Protein AF-A0A0M3JVJ8-F1 (afdb_monomer)

Foldseek 3Di:
DDDDDDDDDDDDDPPPPPPPCDPDPVSVQVVVVLLVRDPDDPPRDDSQCCDPVNLVVLLVVLLVVCVVVPVVLNVLCVVVVVSVVDVSSVCLSVLNPLAADDPLSVVLVVLCSQADPQLSSQLSSQLSNLVCVVLSVVLSVCVVVVNDDSSVRHDDNVSSNVSNVVSSVVSVVVVSGDTDDDD

pLDDT: mean 71.23, std 21.23, range [28.08, 95.12]

Organism: Anisakis simplex (NCBI:txid6269)

Structure (mmCIF, N/CA/C/O backbone):
data_AF-A0A0M3JVJ8-F1
#
_entry.id   AF-A0A0M3JVJ8-F1
#
loop_
_atom_site.group_PDB
_atom_site.id
_atom_site.type_symbol
_atom_site.label_atom_id
_atom_site.label_alt_id
_atom_site.label_comp_id
_atom_site.label_asym_id
_atom_site.label_entity_id
_atom_site.label_seq_id
_atom_site.pdbx_PDB_ins_code
_atom_site.Cartn_x
_atom_site.Cartn_y
_atom_site.Cartn_z
_atom_site.occupancy
_atom_site.B_iso_or_equiv
_atom_site.auth_seq_id
_atom_site.auth_comp_id
_atom_site.auth_asym_id
_atom_site.auth_atom_id
_atom_site.pdbx_PDB_model_num
ATOM 1 N N . MET A 1 1 ? -13.352 74.466 -22.563 1.00 34.22 1 MET A N 1
ATOM 2 C CA . MET A 1 1 ? -12.181 74.727 -21.695 1.00 34.22 1 MET A CA 1
ATOM 3 C C . MET A 1 1 ? -11.569 73.384 -21.339 1.00 34.22 1 MET A C 1
ATOM 5 O O . MET A 1 1 ? -12.364 72.509 -21.031 1.00 34.22 1 MET A O 1
ATOM 9 N N . ALA A 1 2 ? -10.232 73.262 -21.354 1.00 32.38 2 ALA A N 1
ATOM 10 C CA . ALA A 1 2 ? -9.449 72.040 -21.061 1.00 32.38 2 ALA A CA 1
ATOM 11 C C . ALA A 1 2 ? -9.726 70.835 -22.016 1.00 32.38 2 ALA A C 1
ATOM 13 O O . ALA A 1 2 ? -10.843 70.690 -22.498 1.00 32.38 2 ALA A O 1
ATOM 14 N N . SER A 1 3 ? -8.783 69.992 -22.468 1.00 30.48 3 SER A N 1
ATOM 15 C CA . SER A 1 3 ? -7.438 69.569 -21.993 1.00 30.48 3 SER A CA 1
ATOM 16 C C . SER A 1 3 ? -7.495 68.597 -20.793 1.00 30.48 3 SER A C 1
ATOM 18 O O . SER A 1 3 ? -8.270 68.835 -19.879 1.00 30.48 3 SER A O 1
ATOM 20 N N . SER A 1 4 ? -6.714 67.506 -20.705 1.00 31.25 4 SER A N 1
ATOM 21 C CA . SER A 1 4 ? -5.585 67.051 -21.544 1.00 31.25 4 SER A CA 1
ATOM 22 C C . SER A 1 4 ? -5.349 65.517 -21.489 1.00 31.25 4 SER A C 1
ATOM 24 O O . SER A 1 4 ? -6.012 64.805 -20.746 1.00 31.25 4 SER A O 1
ATOM 26 N N . SER A 1 5 ? -4.360 65.060 -22.269 1.00 33.12 5 SER A N 1
ATOM 27 C CA . SER A 1 5 ? -3.470 63.875 -22.119 1.00 33.12 5 SER A CA 1
ATOM 28 C C . SER A 1 5 ? -3.190 63.352 -20.689 1.00 33.12 5 SER A C 1
ATOM 30 O O . SER A 1 5 ? -3.230 64.162 -19.769 1.00 33.12 5 SER A O 1
ATOM 32 N N . CYS A 1 6 ? -2.687 62.135 -20.392 1.00 28.08 6 CYS A N 1
ATOM 33 C CA . CYS A 1 6 ? -2.445 60.816 -21.055 1.00 28.08 6 CYS A CA 1
ATOM 34 C C . CYS A 1 6 ? -2.117 59.806 -19.881 1.00 28.08 6 CYS A C 1
ATOM 36 O O . CYS A 1 6 ? -2.618 60.062 -18.791 1.00 28.08 6 CYS A O 1
ATOM 38 N N . VAL A 1 7 ? -1.352 58.689 -19.886 1.00 31.88 7 VAL A N 1
ATOM 39 C CA . VAL A 1 7 ? -0.400 58.001 -20.803 1.00 31.88 7 VAL A CA 1
ATOM 40 C C . VAL A 1 7 ? -0.294 56.481 -20.448 1.00 31.88 7 VAL A C 1
ATOM 42 O O . VAL A 1 7 ? -1.289 55.894 -20.040 1.00 31.88 7 VAL A O 1
ATOM 45 N N . THR A 1 8 ? 0.856 55.822 -20.652 1.00 31.64 8 THR A N 1
ATOM 46 C CA . THR A 1 8 ? 1.193 54.407 -20.339 1.00 31.64 8 THR A CA 1
ATOM 47 C C . THR A 1 8 ? 1.308 54.149 -18.811 1.00 31.64 8 THR A C 1
ATOM 49 O O . THR A 1 8 ? 1.310 55.099 -18.037 1.00 31.64 8 THR A O 1
ATOM 52 N N . THR A 1 9 ? 1.422 52.927 -18.258 1.00 31.31 9 THR A N 1
ATOM 53 C CA . THR A 1 9 ? 2.154 51.719 -18.717 1.00 31.31 9 THR A CA 1
ATOM 54 C C . THR A 1 9 ? 1.599 50.429 -18.082 1.00 31.31 9 THR A C 1
ATOM 56 O O . THR A 1 9 ? 0.820 50.483 -17.137 1.00 31.31 9 THR A O 1
ATOM 59 N N . ALA A 1 10 ? 1.989 49.271 -18.623 1.00 37.69 10 ALA A N 1
ATOM 60 C CA . ALA A 1 10 ? 1.524 47.939 -18.237 1.00 37.69 10 ALA A CA 1
ATOM 61 C C . ALA A 1 10 ? 1.848 47.510 -16.793 1.00 37.69 10 ALA A C 1
ATOM 63 O O . ALA A 1 10 ? 2.891 47.867 -16.245 1.00 37.69 10 ALA A O 1
ATOM 64 N N . GLN A 1 11 ? 1.044 46.574 -16.281 1.00 32.28 11 GLN A N 1
ATOM 65 C CA . GLN A 1 11 ? 1.572 45.441 -15.525 1.00 32.28 11 GLN A CA 1
ATOM 66 C C . GLN A 1 11 ? 0.773 44.171 -15.840 1.00 32.28 11 GLN A C 1
ATOM 68 O O . GLN A 1 11 ? -0.421 44.227 -16.128 1.00 32.28 11 GLN A O 1
ATOM 73 N N . SER A 1 12 ? 1.473 43.042 -15.863 1.00 42.38 12 SER A N 1
ATOM 74 C CA . SER A 1 12 ? 0.939 41.721 -16.182 1.00 42.38 12 SER A CA 1
ATOM 75 C C . SER A 1 12 ? 0.254 41.086 -14.979 1.00 42.38 12 SER A C 1
ATOM 77 O O . SER A 1 12 ? 0.744 41.196 -13.857 1.00 42.38 12 SER A O 1
ATOM 79 N N . HIS A 1 13 ? -0.771 40.285 -15.245 1.00 33.34 13 HIS A N 1
ATOM 80 C CA . HIS A 1 13 ? -0.946 39.047 -14.503 1.00 33.34 13 HIS A CA 1
ATOM 81 C C . HIS A 1 13 ? -1.366 37.961 -15.483 1.00 33.34 13 HIS A C 1
ATOM 83 O O . HIS A 1 13 ? -2.460 38.031 -16.043 1.00 33.34 13 HIS A O 1
ATOM 89 N N . ASP A 1 14 ? -0.498 36.972 -15.687 1.00 34.12 14 ASP A N 1
ATOM 90 C CA . ASP A 1 14 ? -0.961 35.690 -16.189 1.00 34.12 14 ASP A CA 1
ATOM 91 C C . ASP A 1 14 ? -1.966 35.146 -15.176 1.00 34.12 14 ASP A C 1
ATOM 93 O O . ASP A 1 14 ? -1.685 35.024 -13.978 1.00 34.12 14 ASP A O 1
ATOM 97 N N . SER A 1 15 ? -3.170 34.856 -15.660 1.00 37.59 15 SER A N 1
ATOM 98 C CA . SER A 1 15 ? -4.040 33.915 -14.983 1.00 37.59 15 SER A CA 1
ATOM 99 C C . SER A 1 15 ? -3.499 32.526 -15.295 1.00 37.59 15 SER A C 1
ATOM 101 O O . SER A 1 15 ? -3.982 31.871 -16.222 1.00 37.59 15 SER A O 1
ATOM 103 N N . ASP A 1 16 ? -2.501 32.093 -14.522 1.00 32.47 16 ASP A N 1
ATOM 104 C CA . ASP A 1 16 ? -2.203 30.674 -14.347 1.00 32.47 16 ASP A CA 1
ATOM 105 C C . ASP A 1 16 ? -3.462 30.022 -13.763 1.00 32.47 16 ASP A C 1
ATOM 107 O O . ASP A 1 16 ? -3.648 29.905 -12.551 1.00 32.47 16 ASP A O 1
ATOM 111 N N . THR A 1 17 ? -4.394 29.660 -14.648 1.00 38.88 17 THR A N 1
ATOM 112 C CA . THR A 1 17 ? -5.470 28.733 -14.327 1.00 38.88 17 THR A CA 1
ATOM 113 C C . THR A 1 17 ? -4.799 27.476 -13.820 1.00 38.88 17 THR A C 1
ATOM 115 O O . THR A 1 17 ? -4.130 26.797 -14.594 1.00 38.88 17 THR A O 1
ATOM 118 N N . ASP A 1 18 ? -4.984 27.194 -12.532 1.00 41.06 18 ASP A N 1
ATOM 119 C CA . ASP A 1 18 ? -4.566 25.956 -11.889 1.00 41.06 18 ASP A CA 1
ATOM 120 C C . ASP A 1 18 ? -5.261 24.787 -12.598 1.00 41.06 18 ASP A C 1
ATOM 122 O O . ASP A 1 18 ? -6.397 24.407 -12.289 1.00 41.06 18 ASP A O 1
ATOM 126 N N . VAL A 1 19 ? -4.603 24.276 -13.644 1.00 40.88 19 VAL A N 1
ATOM 127 C CA . VAL A 1 19 ? -5.027 23.084 -14.364 1.00 40.88 19 VAL A CA 1
ATOM 128 C C . VAL A 1 19 ? -4.777 21.933 -13.412 1.00 40.88 19 VAL A C 1
ATOM 130 O O . VAL A 1 19 ? -3.719 21.303 -13.425 1.00 40.88 19 VAL A O 1
ATOM 133 N N . SER A 1 20 ? -5.791 21.669 -12.587 1.00 43.84 20 SER A N 1
ATOM 134 C CA . SER A 1 20 ? -5.939 20.454 -11.799 1.00 43.84 20 SER A CA 1
ATOM 135 C C . S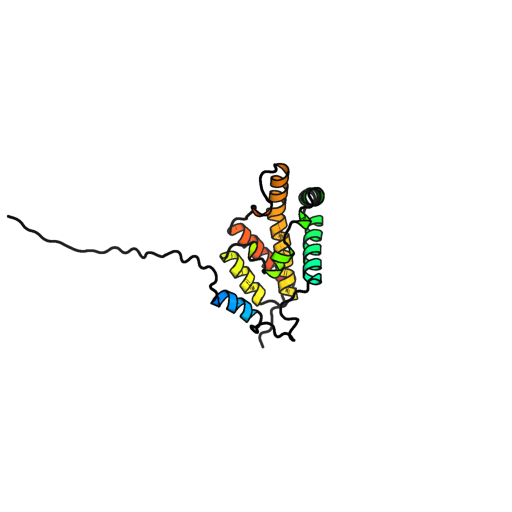ER A 1 20 ? -5.724 19.270 -12.736 1.00 43.84 20 SER A C 1
ATOM 137 O O . SER A 1 20 ? -6.627 18.859 -13.467 1.00 43.84 20 SER A O 1
ATOM 139 N N . THR A 1 21 ? -4.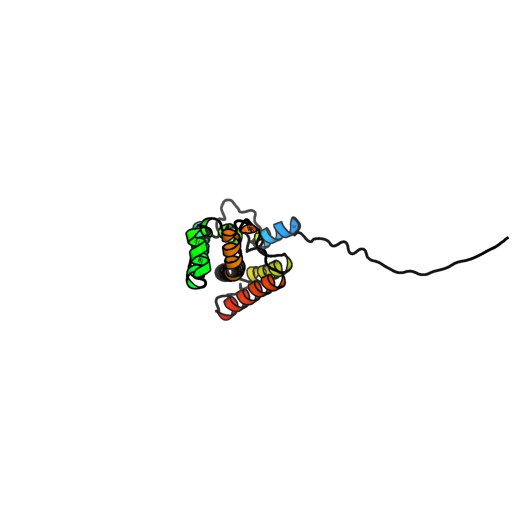482 18.782 -12.779 1.00 49.91 21 THR A N 1
ATOM 140 C CA . THR A 1 21 ? -4.018 17.832 -13.793 1.00 49.91 21 THR A CA 1
ATOM 141 C C . THR A 1 21 ? -4.435 16.434 -13.356 1.00 49.91 21 THR A C 1
ATOM 143 O O . THR A 1 21 ? -3.625 15.583 -12.983 1.00 49.91 21 THR A O 1
ATOM 146 N N . GLN A 1 22 ? -5.751 16.221 -13.364 1.00 50.56 22 GLN A N 1
ATOM 147 C CA . GLN A 1 22 ? -6.325 14.892 -13.430 1.00 50.56 22 GLN A CA 1
ATOM 148 C C . GLN A 1 22 ? -5.744 14.225 -14.685 1.00 50.56 22 GLN A C 1
ATOM 150 O O . GLN A 1 22 ? -5.764 14.853 -15.748 1.00 50.56 22 GLN A O 1
ATOM 155 N N . PRO A 1 23 ? -5.197 13.000 -14.584 1.00 49.06 23 PRO A N 1
ATOM 156 C CA . PRO A 1 23 ? -4.666 12.302 -15.747 1.00 49.06 23 PRO A CA 1
ATOM 157 C C . PRO A 1 23 ? -5.794 12.160 -16.767 1.00 49.06 23 PRO A C 1
ATOM 159 O O . PRO A 1 23 ? -6.845 11.598 -16.451 1.00 49.06 23 PRO A O 1
ATOM 162 N N . ASN A 1 24 ? -5.601 12.716 -17.962 1.00 59.34 24 ASN A N 1
ATOM 163 C CA . ASN A 1 24 ? -6.654 12.723 -18.971 1.00 59.34 24 ASN A CA 1
ATOM 164 C C . ASN A 1 24 ? -6.840 11.310 -19.548 1.00 59.34 24 ASN A C 1
ATOM 166 O O . ASN A 1 24 ? -6.013 10.425 -19.316 1.00 59.34 24 ASN A O 1
ATOM 170 N N . ASP A 1 25 ? -7.890 11.082 -20.337 1.00 49.22 25 ASP A N 1
ATOM 171 C CA . ASP A 1 25 ? -8.159 9.758 -20.914 1.00 49.22 25 ASP A CA 1
ATOM 172 C C . ASP A 1 25 ? -6.952 9.195 -21.690 1.00 49.22 25 ASP A C 1
ATOM 174 O O . ASP A 1 25 ? -6.688 7.994 -21.635 1.00 49.22 25 ASP A O 1
ATOM 178 N N . VAL A 1 26 ? -6.154 10.053 -22.341 1.00 52.28 26 VAL A N 1
ATOM 179 C CA . VAL A 1 26 ? -4.902 9.658 -23.010 1.00 52.28 26 VAL A CA 1
ATOM 180 C C . VAL A 1 26 ? -3.835 9.190 -22.017 1.00 52.28 26 VAL A C 1
ATOM 182 O O . VAL A 1 26 ? -3.110 8.254 -22.339 1.00 52.28 26 VAL A O 1
ATOM 185 N N . ASP A 1 27 ? -3.739 9.773 -20.820 1.00 49.12 27 ASP A N 1
ATOM 186 C CA . ASP A 1 27 ? -2.782 9.367 -19.778 1.00 49.12 27 ASP A CA 1
ATOM 187 C C . ASP A 1 27 ? -3.201 8.049 -19.117 1.00 49.12 27 ASP A C 1
ATOM 189 O O . ASP A 1 27 ? -2.369 7.167 -18.903 1.00 49.12 27 ASP A O 1
ATOM 193 N N . ILE A 1 28 ? -4.504 7.867 -18.876 1.00 56.16 28 ILE A N 1
ATOM 194 C CA . ILE A 1 28 ? -5.085 6.612 -18.379 1.00 56.16 28 ILE A CA 1
ATOM 195 C C . ILE A 1 28 ? -4.879 5.494 -19.413 1.00 56.16 28 ILE A C 1
ATOM 197 O O . ILE A 1 28 ? -4.420 4.400 -19.074 1.00 56.16 28 ILE A O 1
ATOM 201 N N . VAL A 1 29 ? -5.132 5.772 -20.696 1.00 50.94 29 VAL A N 1
ATOM 202 C CA . VAL A 1 29 ? -4.816 4.852 -21.799 1.00 50.94 29 VAL A CA 1
ATOM 203 C C . VAL A 1 29 ? -3.305 4.629 -21.915 1.00 50.94 29 VAL A C 1
ATOM 205 O O . VAL A 1 29 ? -2.891 3.497 -22.153 1.00 50.94 29 VAL A O 1
ATOM 208 N N . ARG A 1 30 ? -2.456 5.634 -21.662 1.00 50.75 30 ARG A N 1
ATOM 209 C CA . ARG A 1 30 ? -0.995 5.463 -21.616 1.00 50.75 30 ARG A CA 1
ATOM 210 C C . ARG A 1 30 ? -0.540 4.580 -20.467 1.00 50.75 30 ARG A C 1
ATOM 212 O O . ARG A 1 30 ? 0.363 3.783 -20.675 1.00 50.75 30 ARG A O 1
ATOM 219 N N . MET A 1 31 ? -1.165 4.643 -19.295 1.00 55.28 31 MET A N 1
ATOM 220 C CA . MET A 1 31 ? -0.908 3.691 -18.208 1.00 55.28 31 MET A CA 1
ATOM 221 C C . MET A 1 31 ? -1.299 2.268 -18.619 1.00 55.28 31 MET A C 1
ATOM 223 O O . MET A 1 31 ? -0.526 1.339 -18.391 1.00 55.28 31 MET A O 1
ATOM 227 N N . ILE A 1 32 ? -2.440 2.103 -19.300 1.00 50.72 32 ILE A N 1
ATOM 228 C CA . ILE A 1 32 ? -2.872 0.834 -19.920 1.00 50.72 32 ILE A CA 1
ATOM 229 C C . ILE A 1 32 ? -1.900 0.400 -21.049 1.00 50.72 32 ILE A C 1
ATOM 231 O O . ILE A 1 32 ? -1.789 -0.784 -21.359 1.00 50.72 32 ILE A O 1
ATOM 235 N N . GLN A 1 33 ? -1.133 1.330 -21.633 1.00 42.00 33 GLN A N 1
ATOM 236 C CA . GLN A 1 33 ? -0.139 1.061 -22.681 1.00 42.00 33 GLN A CA 1
ATOM 237 C C . GLN A 1 33 ? 1.285 0.791 -22.193 1.00 42.00 33 GLN A C 1
ATOM 239 O O . GLN A 1 33 ? 1.964 -0.068 -22.750 1.00 42.00 33 GLN A O 1
ATOM 244 N N . LEU A 1 34 ? 1.709 1.419 -21.102 1.00 45.75 34 LEU A N 1
ATOM 245 C CA . LEU A 1 34 ? 2.955 1.116 -20.391 1.00 45.75 34 LEU A CA 1
ATOM 246 C C . LEU A 1 34 ? 2.841 -0.188 -19.573 1.00 45.75 34 LEU A C 1
ATOM 248 O O . LEU A 1 34 ? 3.847 -0.763 -19.166 1.00 45.75 34 LEU A O 1
ATOM 252 N N . SER A 1 35 ? 1.617 -0.705 -19.424 1.00 48.75 35 SER A N 1
ATOM 253 C CA . SER A 1 35 ? 1.298 -2.086 -19.035 1.00 48.75 35 SER A CA 1
ATOM 254 C C . SER A 1 35 ? 1.195 -3.068 -20.229 1.00 48.75 35 SER A C 1
ATOM 256 O O . SER A 1 35 ? 0.674 -4.169 -20.077 1.00 48.75 35 SER A O 1
ATOM 258 N N . GLU A 1 36 ? 1.766 -2.698 -21.386 1.00 40.81 36 GLU A N 1
ATOM 259 C CA . GLU A 1 36 ? 1.860 -3.421 -22.678 1.00 40.81 36 GLU A CA 1
ATOM 260 C C . GLU A 1 36 ? 0.680 -3.306 -23.668 1.00 40.81 36 GLU A C 1
ATOM 262 O O . GLU A 1 36 ? 0.746 -3.842 -24.775 1.00 40.81 36 GLU A O 1
ATOM 267 N N . GLY A 1 37 ? -0.356 -2.516 -23.371 1.00 37.81 37 GLY A N 1
ATOM 268 C CA . GLY A 1 37 ? -1.075 -1.728 -24.392 1.00 37.81 37 GLY A CA 1
ATOM 269 C C . GLY A 1 37 ? -1.930 -2.417 -25.432 1.00 37.81 37 GLY A C 1
ATOM 270 O O . GLY A 1 37 ? -2.575 -1.743 -26.237 1.00 37.81 37 GLY A O 1
ATOM 271 N N . ARG A 1 38 ? -2.025 -3.736 -25.380 1.00 39.97 38 ARG A N 1
ATOM 272 C CA . ARG A 1 38 ? -3.142 -4.451 -25.979 1.00 39.97 38 ARG A CA 1
ATOM 273 C C . ARG A 1 38 ? -4.321 -4.322 -25.024 1.00 39.97 38 ARG A C 1
ATOM 275 O O . ARG A 1 38 ? -4.193 -4.652 -23.847 1.00 39.97 38 ARG A O 1
ATOM 282 N N . LEU A 1 39 ? -5.491 -3.932 -25.541 1.00 44.56 39 LEU A N 1
ATOM 283 C CA . LEU A 1 39 ? -6.741 -4.397 -24.931 1.00 44.56 39 LEU A CA 1
ATOM 284 C C . LEU A 1 39 ? -6.592 -5.915 -24.756 1.00 44.56 39 LEU A C 1
ATOM 286 O O . LEU A 1 39 ? -6.211 -6.562 -25.739 1.00 44.56 39 LEU A O 1
ATOM 290 N N . PRO A 1 40 ? -6.805 -6.476 -23.551 1.00 41.88 40 PRO A N 1
ATOM 291 C CA . PRO A 1 40 ? -6.436 -7.853 -23.269 1.00 41.88 40 PRO A CA 1
ATOM 292 C C . PRO A 1 40 ? -7.135 -8.780 -24.257 1.00 41.88 40 PRO A C 1
ATOM 294 O O . PRO A 1 40 ? -8.355 -8.954 -24.241 1.00 41.88 40 PRO A O 1
ATOM 297 N N . SER A 1 41 ? -6.330 -9.356 -25.148 1.00 43.62 41 SER A N 1
ATOM 298 C CA . SER A 1 41 ? -6.741 -10.440 -26.026 1.00 43.62 41 SER A CA 1
ATOM 299 C C . SER A 1 41 ? -7.378 -11.513 -25.156 1.00 43.62 41 SER A C 1
ATOM 301 O O . SER A 1 41 ? -6.821 -11.878 -24.122 1.00 43.62 41 SER A O 1
ATOM 303 N N . SER A 1 42 ? -8.494 -12.101 -25.591 1.00 44.09 42 SER A N 1
ATOM 304 C CA . SER A 1 42 ? -9.156 -13.199 -24.865 1.00 44.09 42 SER A CA 1
ATOM 305 C C . SER A 1 42 ? -8.292 -14.470 -24.723 1.00 44.09 42 SER A C 1
ATOM 307 O O . SER A 1 42 ? -8.742 -15.479 -24.177 1.00 44.09 42 SER A O 1
ATOM 309 N N . LYS A 1 43 ? -7.044 -14.420 -25.208 1.00 43.09 43 LYS A N 1
ATOM 310 C CA . LYS A 1 43 ? -6.004 -15.449 -25.139 1.00 43.09 43 LYS A CA 1
ATOM 311 C C . LYS A 1 43 ? -4.827 -15.064 -24.221 1.00 43.09 43 LYS A C 1
ATOM 313 O O . LYS A 1 43 ? -4.178 -15.969 -23.703 1.00 43.09 43 LYS A O 1
ATOM 318 N N . ASP A 1 44 ? -4.585 -13.772 -23.973 1.00 45.97 44 ASP A N 1
ATOM 319 C CA . ASP A 1 44 ? -3.415 -13.267 -23.233 1.00 45.97 44 ASP A CA 1
ATOM 320 C C . ASP A 1 44 ? -3.782 -13.003 -21.763 1.00 45.97 44 ASP A C 1
ATOM 322 O O . ASP A 1 44 ? -4.303 -11.950 -21.403 1.00 45.97 44 ASP A O 1
ATOM 326 N N . LYS A 1 45 ? -3.551 -13.998 -20.899 1.00 46.88 45 LYS A N 1
ATOM 327 C CA . LYS A 1 45 ? -4.124 -14.043 -19.538 1.00 46.88 45 LYS A CA 1
ATOM 328 C C . LYS A 1 45 ? -3.317 -13.342 -18.434 1.00 46.88 45 LYS A C 1
ATOM 330 O O . LYS A 1 45 ? -3.849 -13.162 -17.345 1.00 46.88 45 LYS A O 1
ATOM 335 N N . ASN A 1 46 ? -2.049 -12.995 -18.677 1.00 41.06 46 ASN A N 1
ATOM 336 C CA . ASN A 1 46 ? -1.048 -12.939 -17.597 1.00 41.06 46 ASN A CA 1
ATOM 337 C C . ASN A 1 46 ? -0.302 -11.601 -17.402 1.00 41.06 46 ASN A C 1
ATOM 339 O O . ASN A 1 46 ? 0.556 -11.549 -16.527 1.00 41.06 46 ASN A O 1
ATOM 343 N N . CYS A 1 47 ? -0.551 -10.538 -18.179 1.00 40.28 47 CYS A N 1
ATOM 344 C CA . CYS A 1 47 ? 0.292 -9.332 -18.086 1.00 40.28 47 CYS A CA 1
ATOM 345 C C . CYS A 1 47 ? 0.121 -8.562 -16.760 1.00 40.28 47 CYS A C 1
ATOM 347 O O . CYS A 1 47 ? 1.121 -8.178 -16.159 1.00 40.28 47 CYS A O 1
ATOM 349 N N . TRP A 1 48 ? -1.121 -8.370 -16.287 1.00 42.50 48 TRP A N 1
ATOM 350 C CA . TRP A 1 48 ? -1.423 -7.594 -15.068 1.00 42.50 48 TRP A CA 1
ATOM 351 C C . TRP A 1 48 ? -2.495 -8.196 -14.145 1.00 42.50 48 TRP A C 1
ATOM 353 O O . TRP A 1 48 ? -2.819 -7.586 -13.124 1.00 42.50 48 TRP A O 1
ATOM 363 N N . ASP A 1 49 ? -3.005 -9.405 -14.422 1.00 46.50 49 ASP A N 1
ATOM 364 C CA . ASP A 1 49 ? -3.741 -10.161 -13.397 1.00 46.50 49 ASP A CA 1
ATOM 365 C C . ASP A 1 49 ? -2.743 -10.694 -12.360 1.00 46.50 49 ASP A C 1
ATOM 367 O O . ASP A 1 49 ? -2.307 -11.846 -12.405 1.00 46.50 49 ASP A O 1
ATOM 371 N N . LEU A 1 50 ? -2.378 -9.838 -11.398 1.00 51.97 50 LEU A N 1
ATOM 372 C CA . LEU A 1 50 ? -1.890 -10.305 -10.107 1.00 51.97 50 LEU A CA 1
ATOM 373 C C . LEU A 1 50 ? -3.030 -11.148 -9.533 1.00 51.97 50 LEU A C 1
ATOM 375 O O . LEU A 1 50 ? -3.994 -10.593 -9.006 1.00 51.97 50 LEU A O 1
ATOM 379 N N . HIS A 1 51 ? -2.958 -12.462 -9.741 1.00 61.75 51 HIS A N 1
ATOM 380 C CA . HIS A 1 51 ? -4.123 -13.336 -9.672 1.00 61.75 51 HIS A CA 1
ATOM 381 C C . HIS A 1 51 ? -4.871 -13.206 -8.339 1.00 61.75 51 HIS A C 1
ATOM 383 O O . HIS A 1 51 ? -4.270 -12.884 -7.313 1.00 61.75 51 HIS A O 1
ATOM 389 N N . SER A 1 52 ? -6.177 -13.492 -8.315 1.00 63.50 52 SER A N 1
ATOM 390 C CA .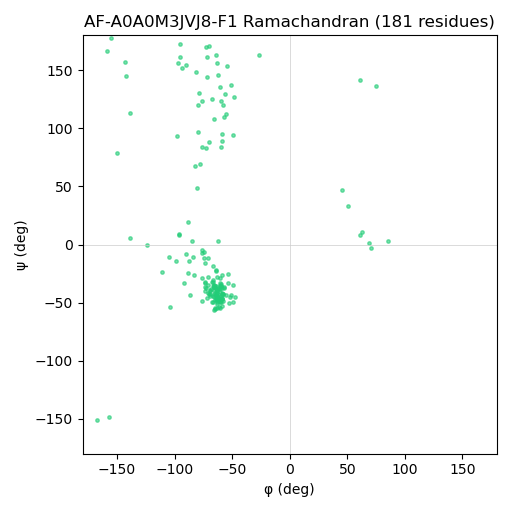 SER A 1 52 ? -7.031 -13.270 -7.130 1.00 63.50 52 SER A CA 1
ATOM 391 C C . SER A 1 52 ? -6.440 -13.838 -5.822 1.00 63.50 52 SER A C 1
ATOM 393 O O . SER A 1 52 ? -6.556 -13.211 -4.769 1.00 63.50 52 SER A O 1
ATOM 395 N N . GLN A 1 53 ? -5.737 -14.975 -5.912 1.00 65.31 53 GLN A N 1
ATOM 396 C CA . GLN A 1 53 ? -5.002 -15.603 -4.806 1.00 65.31 53 GLN A CA 1
ATOM 397 C C . GLN A 1 53 ? -3.696 -14.879 -4.425 1.00 65.31 53 GLN A C 1
ATOM 399 O O . GLN A 1 53 ? -3.380 -14.767 -3.247 1.00 65.31 53 GLN A O 1
ATOM 404 N N . ALA A 1 54 ? -2.951 -14.331 -5.388 1.00 67.06 54 ALA A N 1
ATOM 405 C CA . ALA A 1 54 ? -1.749 -13.539 -5.122 1.00 67.06 54 ALA A CA 1
ATOM 406 C C . ALA A 1 54 ? -2.088 -12.189 -4.460 1.00 67.06 54 ALA A C 1
ATOM 408 O O . ALA A 1 54 ? -1.415 -11.783 -3.515 1.00 67.06 54 ALA A O 1
ATOM 409 N N . GLN A 1 55 ? -3.177 -11.526 -4.875 1.00 73.75 55 GLN A N 1
ATOM 410 C CA . GLN A 1 55 ? -3.707 -10.350 -4.162 1.00 73.75 55 GLN A CA 1
ATOM 411 C C . GLN A 1 55 ? -4.074 -10.675 -2.711 1.00 73.75 55 GLN A C 1
ATOM 413 O O . GLN A 1 55 ? -3.822 -9.862 -1.820 1.00 73.75 55 GLN A O 1
ATOM 418 N N . LEU A 1 56 ? -4.692 -11.840 -2.482 1.00 75.31 56 LEU A N 1
ATOM 419 C CA . LEU A 1 56 ? -5.072 -12.305 -1.153 1.00 75.31 56 LEU A CA 1
ATOM 420 C C . LEU A 1 56 ? -3.824 -12.556 -0.295 1.00 75.31 56 LEU A C 1
ATOM 422 O O . LEU A 1 56 ? -3.662 -11.878 0.713 1.00 75.31 56 LEU A O 1
ATOM 426 N N . ALA A 1 57 ? -2.887 -13.385 -0.759 1.00 78.50 57 ALA A N 1
ATOM 427 C CA . ALA A 1 57 ? -1.650 -13.703 -0.042 1.00 78.50 57 ALA A CA 1
ATOM 428 C C . ALA A 1 57 ? -0.779 -12.464 0.265 1.00 78.50 57 ALA A C 1
ATOM 430 O O . ALA A 1 57 ? -0.194 -12.361 1.343 1.00 78.50 57 ALA A O 1
ATOM 431 N N . VAL A 1 58 ? -0.706 -11.482 -0.646 1.00 84.38 58 VAL A N 1
ATOM 432 C CA . VAL A 1 58 ? -0.014 -10.207 -0.369 1.00 84.38 58 VAL A CA 1
ATOM 433 C C . VAL A 1 58 ? -0.767 -9.381 0.679 1.00 84.38 58 VAL A C 1
ATOM 435 O O . VAL A 1 58 ? -0.122 -8.786 1.539 1.00 84.38 58 VAL A O 1
ATOM 438 N N . SER A 1 59 ? -2.104 -9.364 0.654 1.00 85.94 59 SER A N 1
ATOM 439 C CA . SER A 1 59 ? -2.918 -8.672 1.669 1.00 85.94 59 SER A CA 1
ATOM 440 C C . SER A 1 59 ? -2.779 -9.322 3.051 1.00 85.94 59 SER A C 1
ATOM 442 O O . SER A 1 59 ? -2.621 -8.620 4.047 1.00 85.94 59 SER A O 1
ATOM 444 N N . GLU A 1 60 ? -2.782 -10.654 3.110 1.00 89.81 60 GLU A N 1
ATOM 445 C CA . GLU A 1 60 ? -2.604 -11.444 4.332 1.00 89.81 60 GLU A CA 1
ATOM 446 C C . GLU A 1 60 ? -1.212 -11.243 4.945 1.00 89.81 60 GLU A C 1
ATOM 448 O O . GLU A 1 60 ? -1.113 -11.031 6.150 1.00 89.81 60 GLU A O 1
ATOM 453 N N . ASP A 1 61 ? -0.142 -11.212 4.142 1.00 90.56 61 ASP A N 1
ATOM 454 C CA . ASP A 1 61 ? 1.211 -10.899 4.630 1.00 90.56 61 ASP A CA 1
ATOM 455 C C . ASP A 1 61 ? 1.323 -9.448 5.130 1.00 90.56 61 ASP A C 1
ATOM 457 O O . ASP A 1 61 ? 1.918 -9.220 6.181 1.00 90.56 61 ASP A O 1
ATOM 461 N N . VAL A 1 62 ? 0.698 -8.469 4.455 1.00 92.44 62 VAL A N 1
ATOM 462 C CA . VAL A 1 62 ? 0.630 -7.077 4.950 1.00 92.44 62 VAL A CA 1
ATOM 463 C C . VAL A 1 62 ? -0.031 -7.026 6.332 1.00 92.44 62 VAL A C 1
ATOM 465 O O . VAL A 1 62 ? 0.543 -6.438 7.249 1.00 92.44 62 VAL A O 1
ATOM 468 N N . ILE A 1 63 ? -1.182 -7.684 6.516 1.00 92.94 63 ILE A N 1
ATOM 469 C CA . ILE A 1 63 ? -1.856 -7.788 7.823 1.00 92.94 63 ILE A CA 1
ATOM 470 C C . ILE A 1 63 ? -0.944 -8.484 8.840 1.00 92.94 63 ILE A C 1
ATOM 472 O O . ILE A 1 63 ? -0.732 -7.973 9.938 1.00 92.94 63 ILE A O 1
ATOM 476 N N . GLN A 1 64 ? -0.362 -9.627 8.480 1.00 92.50 64 GLN A N 1
ATOM 477 C CA . GLN A 1 64 ? 0.443 -10.425 9.398 1.00 92.50 64 GLN A CA 1
ATOM 478 C C . GLN A 1 64 ? 1.737 -9.711 9.808 1.00 92.50 64 GLN A C 1
ATOM 480 O O . GLN A 1 64 ? 2.157 -9.840 10.954 1.00 92.50 64 GLN A O 1
ATOM 485 N N . LYS A 1 65 ? 2.346 -8.898 8.940 1.00 92.19 65 LYS A N 1
ATOM 486 C CA . LYS A 1 65 ? 3.453 -8.005 9.316 1.00 92.19 65 LYS A CA 1
ATOM 487 C C . LYS A 1 65 ? 3.017 -6.954 10.328 1.00 92.19 65 LYS A C 1
ATOM 489 O O . LYS A 1 65 ? 3.688 -6.794 11.343 1.00 92.19 65 LYS A O 1
ATOM 494 N N . LEU A 1 66 ? 1.886 -6.292 10.082 1.00 92.00 66 LEU A N 1
ATOM 495 C CA . LEU A 1 66 ? 1.336 -5.282 10.990 1.00 92.00 66 LEU A CA 1
ATOM 496 C C . LEU A 1 66 ? 1.006 -5.873 12.370 1.00 92.00 66 LEU A C 1
ATOM 498 O O . LEU A 1 66 ? 1.286 -5.223 13.377 1.00 92.00 66 LEU A O 1
ATOM 502 N N . ARG A 1 67 ? 0.532 -7.129 12.425 1.00 91.31 67 ARG A N 1
ATOM 503 C CA . ARG A 1 67 ? 0.335 -7.871 13.684 1.00 91.31 67 ARG A CA 1
ATOM 504 C C . ARG A 1 67 ? 1.607 -7.991 14.526 1.00 91.31 67 ARG A C 1
ATOM 506 O O . ARG A 1 67 ? 1.528 -7.889 15.744 1.00 91.31 67 ARG A O 1
ATOM 513 N N . HIS A 1 68 ? 2.770 -8.172 13.897 1.00 86.12 68 HIS A N 1
ATOM 514 C CA . HIS A 1 68 ? 4.055 -8.257 14.602 1.00 86.12 68 HIS A CA 1
ATOM 515 C C . HIS A 1 68 ? 4.667 -6.884 14.924 1.00 86.12 68 HIS A C 1
ATOM 517 O O . HIS A 1 68 ? 5.458 -6.787 15.858 1.00 86.12 68 HIS A O 1
ATOM 523 N N . SER A 1 69 ? 4.353 -5.831 14.157 1.00 83.69 69 SER A N 1
ATOM 524 C CA . SER A 1 69 ? 4.980 -4.510 14.318 1.00 83.69 69 SER A CA 1
ATOM 525 C C . SER A 1 69 ? 4.160 -3.494 15.115 1.00 83.69 69 SER A C 1
ATOM 527 O O . SER A 1 69 ? 4.706 -2.456 15.483 1.00 83.69 69 SER A O 1
ATOM 529 N N . ASN A 1 70 ? 2.864 -3.728 15.355 1.00 84.12 70 ASN A N 1
ATOM 530 C CA . ASN A 1 70 ? 1.994 -2.762 16.032 1.00 84.12 70 ASN A CA 1
ATOM 531 C C . ASN A 1 70 ? 0.857 -3.452 16.819 1.00 84.12 70 ASN A C 1
ATOM 533 O O . ASN A 1 70 ? -0.292 -3.529 16.374 1.00 84.12 70 ASN A O 1
ATOM 537 N N . GLU A 1 71 ? 1.197 -3.978 17.999 1.00 85.62 71 GLU A N 1
ATOM 538 C CA . GLU A 1 71 ? 0.324 -4.810 18.844 1.00 85.62 71 GLU A CA 1
ATOM 539 C C . GLU A 1 71 ? -0.982 -4.106 19.260 1.00 85.62 71 GLU A C 1
ATOM 541 O O . GLU A 1 71 ? -2.067 -4.626 19.006 1.00 85.62 71 GLU A O 1
ATOM 546 N N . GLN A 1 72 ? -0.919 -2.897 19.835 1.00 85.06 72 GLN A N 1
ATOM 547 C CA . GLN A 1 72 ? -2.129 -2.208 20.317 1.00 85.06 72 GLN A CA 1
ATOM 548 C C . GLN A 1 72 ? -3.096 -1.825 19.189 1.00 85.06 72 GLN A C 1
ATOM 550 O O . GLN A 1 72 ? -4.312 -1.914 19.361 1.00 85.06 72 GLN A O 1
ATOM 555 N N . MET A 1 73 ? -2.575 -1.429 18.024 1.00 88.69 73 MET A N 1
ATOM 556 C CA . MET A 1 73 ? -3.390 -1.203 16.829 1.00 88.69 73 MET A CA 1
ATOM 557 C C . MET A 1 73 ? -4.053 -2.507 16.367 1.00 88.69 73 MET A C 1
ATOM 559 O O . MET A 1 73 ? -5.233 -2.510 16.024 1.00 88.69 73 MET A O 1
ATOM 563 N N . THR A 1 74 ? -3.303 -3.609 16.396 1.00 89.19 74 THR A N 1
ATOM 564 C CA . THR A 1 74 ? -3.758 -4.937 15.972 1.00 89.19 74 THR A CA 1
ATOM 565 C C . THR A 1 74 ? -4.891 -5.462 16.840 1.00 89.19 74 THR A C 1
ATOM 567 O O . THR A 1 74 ? -5.906 -5.868 16.285 1.00 89.19 74 THR A O 1
ATOM 570 N N . ILE A 1 75 ? -4.774 -5.372 18.171 1.00 90.31 75 ILE A N 1
ATOM 571 C CA . ILE A 1 75 ? -5.842 -5.761 19.110 1.00 90.31 75 ILE A CA 1
ATOM 572 C C . ILE A 1 75 ? -7.153 -5.057 18.736 1.00 90.31 75 ILE A C 1
ATOM 574 O O . ILE A 1 75 ? -8.162 -5.716 18.512 1.00 90.31 75 ILE A O 1
ATOM 578 N N . ILE A 1 76 ? -7.118 -3.733 18.554 1.00 89.12 76 ILE A N 1
ATOM 579 C CA . ILE A 1 76 ? -8.306 -2.934 18.208 1.00 89.12 76 ILE A CA 1
ATOM 580 C C . ILE A 1 76 ? -8.838 -3.293 16.807 1.00 89.12 76 ILE A C 1
ATOM 582 O O . ILE A 1 76 ? -10.048 -3.285 16.577 1.00 89.12 76 ILE A O 1
ATOM 586 N N . PHE A 1 77 ? -7.956 -3.606 15.853 1.00 91.56 77 PHE A N 1
ATOM 587 C CA . PHE A 1 77 ? -8.348 -3.984 14.493 1.00 91.56 77 PHE A CA 1
ATOM 588 C C . PHE A 1 77 ? -8.944 -5.395 14.408 1.00 91.56 77 PHE A C 1
ATOM 590 O O . PHE A 1 77 ? -9.830 -5.612 13.580 1.00 91.56 77 PHE A O 1
ATOM 597 N N . ASP A 1 78 ? -8.505 -6.327 15.253 1.00 91.56 78 ASP A N 1
ATOM 598 C CA . ASP A 1 78 ? -9.084 -7.665 15.374 1.00 91.56 78 ASP A CA 1
ATOM 599 C C . ASP A 1 78 ? -10.414 -7.623 16.158 1.00 91.56 78 ASP A C 1
ATOM 601 O O . ASP A 1 78 ? -11.429 -8.088 15.637 1.00 91.56 78 ASP A O 1
ATOM 605 N N . GLU A 1 79 ? -10.465 -6.957 17.323 1.00 90.69 79 GLU A N 1
ATOM 606 C CA . GLU A 1 79 ? -11.692 -6.732 18.120 1.00 90.69 79 GLU A CA 1
ATOM 607 C C . GLU A 1 79 ? -12.833 -6.119 17.291 1.00 90.69 79 GLU A C 1
ATOM 609 O O . GLU A 1 79 ? -13.979 -6.561 17.365 1.00 90.69 79 GLU A O 1
ATOM 614 N N . LEU A 1 80 ? -12.523 -5.099 16.484 1.00 87.31 80 LEU A N 1
ATOM 615 C CA . LEU A 1 80 ? -13.501 -4.366 15.674 1.00 87.31 80 LEU A CA 1
ATOM 616 C C . LEU A 1 80 ? -13.594 -4.878 14.223 1.00 87.31 80 LEU A C 1
ATOM 618 O O . LEU A 1 80 ? -14.256 -4.250 13.391 1.00 87.31 80 LEU A O 1
ATOM 622 N N . SER A 1 81 ? -12.936 -6.001 13.901 1.00 88.06 81 SER A N 1
ATOM 623 C CA . SER A 1 81 ? -12.904 -6.620 12.561 1.00 88.06 81 SER A CA 1
ATOM 624 C C . SER A 1 81 ? -12.539 -5.649 11.421 1.00 88.06 81 SER A C 1
ATOM 626 O O . SER A 1 81 ? -13.015 -5.776 10.289 1.00 88.06 81 SER A O 1
ATOM 628 N N . ILE A 1 82 ? -11.683 -4.662 11.703 1.00 88.62 82 ILE A N 1
ATOM 629 C CA . ILE A 1 82 ? -11.291 -3.590 10.774 1.00 88.62 82 ILE A CA 1
ATOM 630 C C . ILE A 1 82 ? -10.501 -4.154 9.593 1.00 88.62 82 ILE A C 1
ATOM 632 O O . ILE A 1 82 ? -10.702 -3.688 8.473 1.00 88.62 82 ILE A O 1
ATOM 636 N N . TRP A 1 83 ? -9.682 -5.193 9.798 1.00 89.19 83 TRP A N 1
ATOM 637 C CA . TRP A 1 83 ? -8.916 -5.852 8.731 1.00 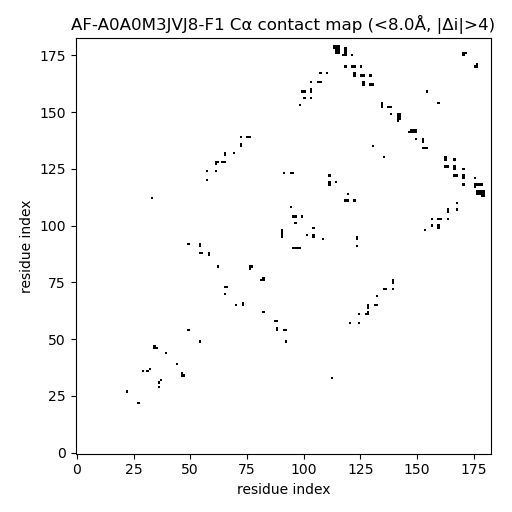89.19 83 TRP A CA 1
ATOM 638 C C . TRP A 1 83 ? -9.786 -6.257 7.532 1.00 89.19 83 TRP A C 1
ATOM 640 O O . TRP A 1 83 ? -9.438 -5.963 6.391 1.00 89.19 83 TRP A O 1
ATOM 650 N N . ASN A 1 84 ? -10.969 -6.823 7.794 1.00 85.62 84 ASN A N 1
ATOM 651 C CA . ASN A 1 84 ? -11.933 -7.254 6.772 1.00 85.62 84 ASN A CA 1
ATOM 652 C C . ASN A 1 84 ? -12.619 -6.083 6.040 1.00 85.62 84 ASN A C 1
ATOM 654 O O . ASN A 1 84 ? -13.305 -6.287 5.040 1.00 85.62 84 ASN A O 1
ATOM 658 N N . ARG A 1 85 ? -12.462 -4.855 6.551 1.00 84.81 85 ARG A N 1
ATOM 659 C CA . ARG A 1 85 ? -13.037 -3.611 6.017 1.00 84.81 85 ARG A CA 1
ATOM 660 C C . ARG A 1 85 ? -11.996 -2.750 5.292 1.00 84.81 85 ARG A C 1
ATOM 662 O O . ARG A 1 85 ? -12.381 -1.795 4.621 1.00 84.81 85 ARG A O 1
ATOM 669 N N . LEU A 1 86 ? -10.700 -3.069 5.402 1.00 87.62 86 LEU A N 1
ATOM 670 C CA . LEU A 1 86 ? -9.641 -2.401 4.644 1.00 87.62 86 LEU A CA 1
ATOM 671 C C . LEU A 1 86 ? -9.646 -2.898 3.189 1.00 87.62 86 LEU A C 1
ATOM 673 O O . LEU A 1 86 ? -9.456 -4.093 2.953 1.00 87.62 86 LEU A O 1
ATOM 677 N N . PRO A 1 87 ? -9.771 -2.020 2.180 1.00 88.00 87 PRO A N 1
ATOM 678 C CA . PRO A 1 87 ? -9.769 -2.430 0.780 1.00 88.00 87 PRO A CA 1
ATOM 679 C C . PRO A 1 87 ? -8.336 -2.665 0.248 1.00 88.00 87 PRO A C 1
ATOM 681 O O . PRO A 1 87 ? -7.986 -2.209 -0.837 1.00 88.00 87 PRO A O 1
ATOM 684 N N . LEU A 1 88 ? -7.512 -3.431 0.980 1.00 87.50 88 LEU A N 1
ATOM 685 C CA . LEU A 1 88 ? -6.118 -3.783 0.641 1.00 87.50 88 LEU A CA 1
ATOM 686 C C . LEU A 1 88 ? -5.967 -4.260 -0.810 1.00 87.50 88 LEU A C 1
ATOM 688 O O . LEU A 1 88 ? -5.088 -3.809 -1.540 1.00 87.50 88 LEU A O 1
ATOM 692 N N . ARG A 1 89 ? -6.877 -5.131 -1.258 1.00 83.81 89 ARG A N 1
ATOM 693 C CA . ARG A 1 89 ? -6.890 -5.665 -2.628 1.00 83.81 89 ARG A CA 1
ATOM 694 C C . ARG A 1 89 ? -7.190 -4.606 -3.692 1.00 83.81 89 ARG A C 1
ATOM 696 O O . ARG A 1 89 ? -6.686 -4.723 -4.806 1.00 83.81 89 ARG A O 1
ATOM 703 N N . PHE A 1 90 ? -7.975 -3.572 -3.368 1.00 83.62 90 PHE A N 1
ATOM 704 C CA . PHE A 1 90 ? -8.148 -2.410 -4.246 1.00 83.62 90 PHE A CA 1
ATOM 705 C C . PHE A 1 90 ? -6.839 -1.621 -4.327 1.00 83.62 90 PHE A C 1
ATOM 707 O O . PHE A 1 90 ? -6.350 -1.369 -5.423 1.00 83.62 90 PHE A O 1
ATOM 714 N N . TRP A 1 91 ? -6.237 -1.318 -3.178 1.00 89.19 91 TRP A N 1
ATOM 715 C CA . TRP A 1 91 ? -4.991 -0.557 -3.095 1.00 89.19 91 TRP A CA 1
ATOM 716 C C . TRP A 1 91 ? -3.824 -1.236 -3.828 1.00 89.19 91 TRP A C 1
ATOM 718 O O . TRP A 1 91 ? -3.027 -0.555 -4.471 1.00 89.19 91 TRP A O 1
ATOM 728 N N . LEU A 1 92 ? -3.762 -2.572 -3.808 1.00 83.94 92 LEU A N 1
ATOM 729 C CA . LEU A 1 92 ? -2.831 -3.356 -4.624 1.00 83.94 92 LEU A CA 1
ATOM 730 C C . LEU A 1 92 ? -3.122 -3.218 -6.128 1.00 83.94 92 LEU A C 1
ATOM 732 O O . LEU A 1 92 ? -2.234 -2.809 -6.872 1.00 83.94 92 LEU A O 1
ATOM 736 N N . ARG A 1 93 ? -4.355 -3.498 -6.591 1.00 82.88 93 ARG A N 1
ATOM 737 C CA . ARG A 1 93 ? -4.693 -3.420 -8.034 1.00 82.88 93 ARG A CA 1
ATOM 738 C C . ARG A 1 93 ? -4.648 -2.000 -8.609 1.00 82.88 93 ARG A C 1
ATOM 740 O O . ARG A 1 93 ? -4.599 -1.852 -9.822 1.00 82.88 93 ARG A O 1
ATOM 747 N N . SER A 1 94 ? -4.704 -0.967 -7.768 1.00 84.31 94 SER A N 1
ATOM 748 C CA . SER A 1 94 ? -4.591 0.438 -8.175 1.00 84.31 94 SER A CA 1
ATOM 749 C C . SER A 1 94 ? -3.175 1.004 -8.022 1.00 84.31 94 SER A C 1
ATOM 751 O O . SER A 1 94 ? -3.027 2.222 -8.074 1.00 84.31 94 SER A O 1
ATOM 753 N N . ALA A 1 95 ? -2.162 0.175 -7.729 1.00 87.31 95 ALA A N 1
ATOM 754 C CA . ALA A 1 95 ? -0.794 0.612 -7.426 1.00 87.31 95 ALA A CA 1
ATOM 755 C C . ALA A 1 95 ? -0.749 1.811 -6.444 1.00 87.31 95 ALA A C 1
ATOM 757 O O . ALA A 1 95 ? -0.091 2.819 -6.696 1.00 87.31 95 ALA A O 1
ATOM 758 N N . ALA A 1 96 ? -1.522 1.704 -5.356 1.00 90.38 96 ALA A N 1
ATOM 759 C CA . ALA A 1 96 ? -1.741 2.701 -4.302 1.00 90.38 96 ALA A CA 1
ATOM 760 C C . ALA A 1 96 ? -2.369 4.061 -4.707 1.00 90.38 96 ALA A C 1
ATOM 762 O O . ALA A 1 96 ? -2.513 4.935 -3.855 1.00 90.38 96 ALA A O 1
ATOM 763 N N . ALA A 1 97 ? -2.845 4.236 -5.945 1.00 88.19 97 ALA A N 1
ATOM 764 C CA . ALA A 1 97 ? -3.434 5.499 -6.423 1.00 88.19 97 ALA A CA 1
ATOM 765 C C . ALA A 1 97 ? -4.658 6.015 -5.650 1.00 88.19 97 ALA A C 1
ATOM 767 O O . ALA A 1 97 ? -4.918 7.210 -5.633 1.00 88.19 97 ALA A O 1
ATOM 768 N N . SER A 1 98 ? -5.423 5.136 -5.000 1.00 86.56 98 SER A N 1
ATOM 769 C CA . SER A 1 98 ? -6.559 5.539 -4.161 1.00 86.56 98 SER A CA 1
ATOM 770 C C . SER A 1 98 ? -6.167 5.901 -2.720 1.00 86.56 98 SER A C 1
ATOM 772 O O . SER A 1 98 ? -7.054 6.103 -1.892 1.00 86.56 98 SER A O 1
ATOM 774 N N . ILE A 1 99 ? -4.871 5.877 -2.394 1.00 88.88 99 ILE A N 1
ATOM 775 C CA . ILE A 1 99 ? -4.322 6.247 -1.083 1.00 88.88 99 ILE A CA 1
ATOM 776 C C . ILE A 1 99 ? -3.673 7.631 -1.154 1.00 88.88 99 ILE A C 1
ATOM 778 O O . ILE A 1 99 ? -4.002 8.490 -0.342 1.00 88.88 99 ILE A O 1
ATOM 782 N N . PHE A 1 100 ? -2.755 7.814 -2.105 1.00 90.56 100 PHE A N 1
ATOM 783 C CA . PHE A 1 100 ? -1.844 8.957 -2.158 1.00 90.56 100 PHE A CA 1
ATOM 784 C C . PHE A 1 100 ? -2.320 10.070 -3.094 1.00 90.56 100 PHE A C 1
ATOM 786 O O . PHE A 1 100 ? -3.057 9.838 -4.053 1.00 90.56 100 PHE A O 1
ATOM 793 N N . THR A 1 101 ? -1.851 11.285 -2.830 1.00 90.56 101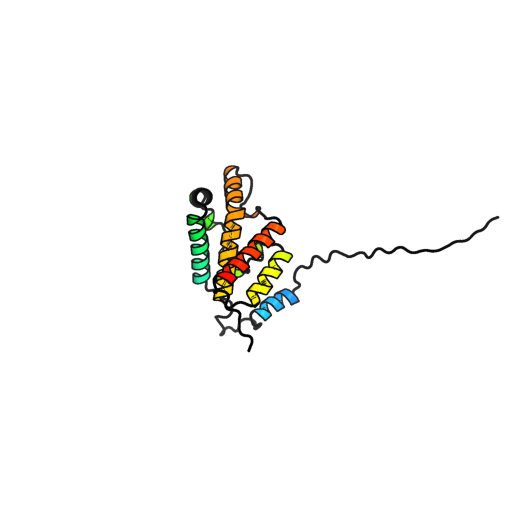 THR A N 1
ATOM 794 C CA . THR A 1 101 ? -1.981 12.442 -3.722 1.00 90.56 101 THR A CA 1
ATOM 795 C C . THR A 1 101 ? -1.081 12.314 -4.962 1.00 90.56 101 THR A C 1
ATOM 797 O O . THR A 1 101 ? -0.148 11.510 -4.999 1.00 90.56 101 THR A O 1
ATOM 800 N N . HIS A 1 102 ? -1.378 13.093 -6.011 1.00 86.81 102 HIS A N 1
ATOM 801 C CA . HIS A 1 102 ? -0.781 12.926 -7.344 1.00 86.81 102 HIS A CA 1
ATOM 802 C C . HIS A 1 102 ? 0.753 13.052 -7.371 1.00 86.81 102 HIS A C 1
ATOM 804 O O . HIS A 1 102 ? 1.416 12.225 -7.991 1.00 86.81 102 HIS A O 1
ATOM 810 N N . GLU A 1 103 ? 1.332 14.043 -6.688 1.00 86.94 103 GLU A N 1
ATOM 811 C CA . GLU A 1 103 ? 2.785 14.280 -6.685 1.00 86.94 103 GLU A CA 1
ATOM 812 C C . GLU A 1 103 ? 3.582 13.099 -6.075 1.00 86.94 103 GLU A C 1
ATOM 814 O O . GLU A 1 103 ? 4.424 12.533 -6.783 1.00 86.94 103 GLU A O 1
ATOM 819 N N . PRO A 1 104 ? 3.305 12.638 -4.833 1.00 89.38 104 PRO A N 1
ATOM 820 C CA . PRO A 1 104 ? 3.921 11.422 -4.297 1.00 89.38 104 PRO A CA 1
ATOM 821 C C . PRO A 1 104 ? 3.660 10.180 -5.167 1.00 89.38 104 PRO A C 1
ATOM 823 O O . PRO A 1 104 ? 4.545 9.334 -5.327 1.00 89.38 104 PRO A O 1
ATOM 826 N N . LEU A 1 105 ? 2.462 10.067 -5.755 1.00 90.38 105 LEU A N 1
ATOM 827 C CA . LEU A 1 105 ? 2.069 8.932 -6.590 1.00 90.38 105 LEU A CA 1
ATOM 828 C C . LEU A 1 105 ? 2.894 8.831 -7.882 1.00 90.38 105 LEU A C 1
ATOM 830 O O . LEU A 1 105 ? 3.331 7.733 -8.223 1.00 90.38 105 LEU A O 1
ATOM 834 N N . TYR A 1 106 ? 3.176 9.942 -8.571 1.00 87.56 106 TYR A N 1
ATOM 835 C CA . TYR A 1 106 ? 4.015 9.919 -9.777 1.00 87.56 106 TYR A CA 1
ATOM 836 C C . TYR A 1 106 ? 5.429 9.398 -9.482 1.00 87.56 106 TYR A C 1
ATOM 838 O O . TYR A 1 106 ? 5.960 8.592 -10.247 1.00 87.56 106 TYR A O 1
ATOM 846 N N . ARG A 1 107 ? 6.006 9.762 -8.328 1.00 87.75 107 ARG A N 1
ATOM 847 C CA . ARG A 1 107 ? 7.314 9.261 -7.868 1.00 87.75 107 ARG A CA 1
ATOM 848 C C . ARG A 1 107 ? 7.308 7.757 -7.577 1.00 87.75 107 ARG A C 1
ATOM 850 O O . ARG A 1 107 ? 8.292 7.067 -7.841 1.00 87.75 107 ARG A O 1
ATOM 857 N N . LEU A 1 108 ? 6.202 7.237 -7.043 1.00 90.19 108 LEU A N 1
ATOM 858 C CA . LEU A 1 108 ? 5.998 5.799 -6.871 1.00 90.19 108 LEU A CA 1
ATOM 859 C C . LEU A 1 108 ? 5.883 5.082 -8.225 1.00 90.19 108 LEU A C 1
ATOM 861 O O . LEU A 1 108 ? 6.479 4.022 -8.420 1.00 90.19 108 LEU A O 1
ATOM 865 N N . TRP A 1 109 ? 5.123 5.649 -9.157 1.00 90.31 109 TRP A N 1
ATOM 866 C CA . TRP A 1 109 ? 4.851 5.043 -10.457 1.00 90.31 109 TRP A CA 1
ATOM 867 C C . TRP A 1 109 ? 6.064 5.009 -11.382 1.00 90.31 109 TRP A C 1
ATOM 869 O O . TRP A 1 109 ? 6.325 3.952 -11.951 1.00 90.31 109 TRP A O 1
ATOM 879 N N . ASP A 1 110 ? 6.858 6.081 -11.450 1.00 86.44 110 ASP A N 1
ATOM 880 C CA . ASP A 1 110 ? 8.174 6.072 -12.107 1.00 86.44 110 ASP A CA 1
ATOM 881 C C . ASP A 1 110 ? 9.017 4.880 -11.624 1.00 86.44 110 ASP A C 1
ATOM 883 O O . ASP A 1 110 ? 9.483 4.050 -12.416 1.00 86.44 110 ASP A O 1
ATOM 887 N N . LYS A 1 111 ? 9.099 4.698 -10.298 1.00 85.00 111 LYS A N 1
ATOM 888 C CA . LYS A 1 111 ? 9.865 3.586 -9.744 1.00 85.00 111 LYS A CA 1
ATOM 889 C C . LYS A 1 111 ? 9.261 2.225 -10.088 1.00 85.00 111 LYS A C 1
ATOM 891 O O . LYS A 1 111 ? 10.013 1.339 -10.500 1.00 85.00 111 LYS A O 1
ATOM 896 N N . ILE A 1 112 ? 7.943 2.052 -9.962 1.00 85.69 112 ILE A N 1
ATOM 897 C CA . ILE A 1 112 ? 7.223 0.809 -10.297 1.00 85.69 112 ILE A CA 1
ATOM 898 C C . ILE A 1 112 ? 7.437 0.409 -11.763 1.00 85.69 112 ILE A C 1
ATOM 900 O O . ILE A 1 112 ? 7.716 -0.760 -12.028 1.00 85.69 112 ILE A O 1
ATOM 904 N N . CYS A 1 113 ? 7.395 1.357 -12.702 1.00 82.25 113 CYS A N 1
ATOM 905 C CA . CYS A 1 113 ? 7.634 1.096 -14.124 1.00 82.25 113 CYS A CA 1
ATOM 906 C C . CYS A 1 113 ? 9.033 0.512 -14.398 1.00 82.25 113 CYS A C 1
ATOM 908 O O . CYS A 1 113 ? 9.174 -0.364 -15.250 1.00 82.25 113 CYS A O 1
ATOM 910 N N . SER A 1 114 ? 10.055 0.912 -13.631 1.00 78.94 114 SER A N 1
ATOM 911 C CA . SER A 1 114 ? 11.421 0.371 -13.757 1.00 78.94 114 SER A CA 1
ATOM 912 C C . SER A 1 114 ? 11.631 -1.036 -13.159 1.00 78.94 114 SER A C 1
ATOM 914 O O . SER A 1 114 ? 12.700 -1.624 -13.335 1.00 78.94 114 SER A O 1
ATOM 916 N N . CYS A 1 115 ? 10.643 -1.603 -12.455 1.00 74.38 115 CYS A N 1
ATOM 917 C CA . CYS A 1 115 ? 10.778 -2.849 -11.688 1.00 74.38 115 CYS A CA 1
ATOM 918 C C . CYS A 1 115 ? 10.366 -4.116 -12.458 1.00 74.38 115 CYS A C 1
ATOM 920 O O . CYS A 1 115 ? 9.445 -4.104 -13.280 1.00 74.38 115 CYS A O 1
ATOM 922 N N . THR A 1 116 ? 10.963 -5.255 -12.094 1.00 77.12 116 THR A N 1
ATOM 923 C CA . THR A 1 116 ? 10.343 -6.582 -12.281 1.00 77.12 116 THR A CA 1
ATOM 924 C C . THR A 1 116 ? 9.059 -6.726 -11.450 1.00 77.12 116 THR A C 1
ATOM 926 O O . THR A 1 116 ? 8.848 -5.982 -10.492 1.00 77.12 116 THR A O 1
ATOM 929 N N . ALA A 1 117 ? 8.211 -7.714 -11.767 1.00 74.94 117 ALA A N 1
ATOM 930 C CA . ALA A 1 117 ? 6.971 -7.976 -11.024 1.00 74.94 117 ALA A CA 1
ATOM 931 C C . ALA A 1 117 ? 7.208 -8.186 -9.511 1.00 74.94 117 ALA A C 1
ATOM 933 O O . ALA A 1 117 ? 6.519 -7.578 -8.694 1.00 74.94 117 ALA A O 1
ATOM 934 N N . GLU A 1 118 ? 8.238 -8.950 -9.133 1.00 74.12 118 GLU A N 1
ATOM 935 C CA . GLU A 1 118 ? 8.646 -9.130 -7.729 1.00 74.12 118 GLU A CA 1
ATOM 936 C C . GLU A 1 118 ? 9.083 -7.812 -7.069 1.00 74.12 118 GLU A C 1
ATOM 938 O O . GLU A 1 118 ? 8.745 -7.548 -5.913 1.00 74.12 118 GLU A O 1
ATOM 943 N N . GLY A 1 119 ? 9.775 -6.940 -7.812 1.00 79.25 119 GLY A N 1
ATOM 944 C CA . GLY A 1 119 ? 10.106 -5.587 -7.367 1.00 79.25 119 GLY A CA 1
ATOM 945 C C . GLY A 1 119 ? 8.856 -4.742 -7.095 1.00 79.25 119 GLY A C 1
ATOM 946 O O . GLY A 1 119 ? 8.751 -4.144 -6.023 1.00 79.25 119 GLY A O 1
ATOM 947 N N . VAL A 1 120 ? 7.874 -4.755 -8.006 1.00 82.75 120 VAL A N 1
ATOM 948 C CA . VAL A 1 120 ? 6.585 -4.052 -7.840 1.00 82.75 120 VAL A CA 1
ATOM 949 C C . VAL A 1 120 ? 5.826 -4.571 -6.619 1.00 82.75 120 VAL A C 1
ATOM 951 O O . VAL A 1 120 ? 5.401 -3.775 -5.779 1.00 82.75 120 VAL A O 1
ATOM 954 N N . ILE A 1 121 ? 5.702 -5.896 -6.475 1.00 83.50 121 ILE A N 1
ATOM 955 C CA . ILE A 1 121 ? 5.051 -6.528 -5.320 1.00 83.50 121 ILE A CA 1
ATOM 956 C C . ILE A 1 121 ? 5.770 -6.121 -4.031 1.00 83.50 121 ILE A C 1
ATOM 958 O O . ILE A 1 121 ? 5.114 -5.699 -3.081 1.00 83.50 121 ILE A O 1
ATOM 962 N N . SER A 1 122 ? 7.105 -6.185 -3.988 1.00 84.75 122 SER A N 1
ATOM 963 C CA . SER A 1 122 ? 7.885 -5.819 -2.802 1.00 84.75 122 SER A CA 1
ATOM 964 C C . SER A 1 122 ? 7.748 -4.335 -2.440 1.00 84.75 122 SER A C 1
ATOM 966 O O . SER A 1 122 ? 7.649 -4.020 -1.253 1.00 84.75 122 SER A O 1
ATOM 968 N N . ILE A 1 123 ? 7.700 -3.423 -3.419 1.00 89.50 123 ILE A N 1
ATOM 969 C CA . ILE A 1 123 ? 7.461 -1.986 -3.192 1.00 89.50 123 ILE A CA 1
ATOM 970 C C . ILE A 1 123 ? 6.051 -1.749 -2.644 1.00 89.50 123 ILE A C 1
ATOM 972 O O . ILE A 1 123 ? 5.924 -1.215 -1.542 1.00 89.50 123 ILE A O 1
ATOM 976 N N . LEU A 1 124 ? 5.000 -2.194 -3.343 1.00 90.88 124 LEU A N 1
ATOM 977 C CA . LEU A 1 124 ? 3.609 -1.981 -2.918 1.00 90.88 124 LEU A CA 1
ATOM 978 C C . LEU A 1 124 ? 3.341 -2.580 -1.530 1.00 90.88 124 LEU A C 1
ATOM 980 O O . LEU A 1 124 ? 2.754 -1.929 -0.670 1.00 90.88 124 LEU A O 1
ATOM 984 N N . LYS A 1 125 ? 3.847 -3.789 -1.272 1.00 90.88 125 LYS A N 1
ATOM 985 C CA . LYS A 1 125 ? 3.763 -4.478 0.024 1.00 90.88 125 LYS A CA 1
ATOM 986 C C . LYS A 1 125 ? 4.461 -3.716 1.153 1.00 90.88 125 LYS A C 1
ATOM 988 O O . LYS A 1 125 ? 3.961 -3.706 2.273 1.00 90.88 125 LYS A O 1
ATOM 993 N N . THR A 1 126 ? 5.599 -3.078 0.874 1.00 93.44 126 THR A N 1
ATOM 994 C CA . THR A 1 126 ? 6.324 -2.262 1.865 1.00 93.44 126 THR A CA 1
ATOM 995 C C . THR A 1 126 ? 5.562 -0.970 2.149 1.00 93.44 126 THR A C 1
ATOM 997 O O . THR A 1 126 ? 5.312 -0.653 3.309 1.00 93.44 126 THR A O 1
ATOM 1000 N N . ILE A 1 127 ? 5.089 -0.295 1.099 1.00 94.31 127 ILE A N 1
ATOM 1001 C CA . ILE A 1 127 ? 4.306 0.942 1.191 1.00 94.31 127 ILE A CA 1
ATOM 1002 C C . ILE A 1 127 ? 3.006 0.737 1.965 1.00 94.31 127 ILE A C 1
ATOM 1004 O O . ILE A 1 127 ? 2.700 1.549 2.830 1.00 94.31 127 ILE A O 1
ATOM 1008 N N . LEU A 1 128 ? 2.262 -0.348 1.722 1.00 94.12 128 LEU A N 1
ATOM 1009 C CA . LEU A 1 128 ? 1.021 -0.622 2.456 1.00 94.12 128 LEU A CA 1
ATOM 1010 C C . LEU A 1 128 ? 1.261 -0.892 3.948 1.00 94.12 128 LEU A C 1
ATOM 1012 O O . LEU A 1 128 ? 0.464 -0.441 4.768 1.00 94.12 128 LEU A O 1
ATOM 1016 N N . VAL A 1 129 ? 2.363 -1.558 4.316 1.00 94.38 129 VAL A N 1
ATOM 1017 C CA . VAL A 1 129 ? 2.753 -1.719 5.729 1.00 94.38 129 VAL A CA 1
ATOM 1018 C C . VAL A 1 129 ? 3.137 -0.368 6.338 1.00 94.38 129 VAL A C 1
ATOM 1020 O O . VAL A 1 129 ? 2.606 -0.005 7.383 1.00 94.38 129 VAL A O 1
ATOM 1023 N N . SER A 1 130 ? 4.004 0.416 5.691 1.00 94.31 130 SER A N 1
ATOM 1024 C CA . SER A 1 130 ? 4.419 1.729 6.208 1.00 94.31 130 SER A CA 1
ATOM 1025 C C . SER A 1 130 ? 3.258 2.725 6.313 1.00 94.31 130 SER A C 1
ATOM 1027 O O . SER A 1 130 ? 3.164 3.441 7.306 1.00 94.31 130 SER A O 1
ATOM 1029 N N . PHE A 1 131 ? 2.341 2.726 5.345 1.00 93.69 131 PHE A N 1
ATOM 1030 C CA . PHE A 1 131 ? 1.116 3.523 5.368 1.00 93.69 131 PHE A CA 1
ATOM 1031 C C . PHE A 1 131 ? 0.194 3.126 6.527 1.00 93.69 131 PHE A C 1
ATOM 1033 O O . PHE A 1 131 ? -0.230 3.986 7.299 1.00 93.69 131 PHE A O 1
ATOM 1040 N N . LEU A 1 132 ? -0.080 1.829 6.702 1.00 92.94 132 LEU A N 1
ATOM 1041 C CA . LEU A 1 132 ? -0.961 1.357 7.773 1.00 92.94 132 LEU A CA 1
ATOM 1042 C C . LEU A 1 132 ? -0.343 1.482 9.169 1.00 92.94 132 LEU A C 1
ATOM 1044 O O . LEU A 1 132 ? -1.090 1.710 10.115 1.00 92.94 132 LEU A O 1
ATOM 1048 N N . CYS A 1 133 ? 0.984 1.436 9.315 1.00 92.06 133 CYS A N 1
ATOM 1049 C CA . CYS A 1 133 ? 1.641 1.808 10.572 1.00 92.06 133 CYS A CA 1
ATOM 1050 C C . CYS A 1 133 ? 1.369 3.271 10.974 1.00 92.06 133 CYS A C 1
ATOM 1052 O O . CYS A 1 133 ? 1.248 3.546 12.164 1.00 92.06 133 CYS A O 1
ATOM 1054 N N . GLU A 1 134 ? 1.253 4.188 10.007 1.00 91.75 134 GLU A N 1
ATOM 1055 C CA . GLU A 1 134 ? 1.070 5.626 10.254 1.00 91.75 134 GLU A CA 1
ATOM 1056 C C . GLU A 1 134 ? -0.410 6.024 10.430 1.00 91.75 134 GLU A C 1
ATOM 1058 O O . GLU A 1 134 ? -0.754 6.780 11.344 1.00 91.75 134 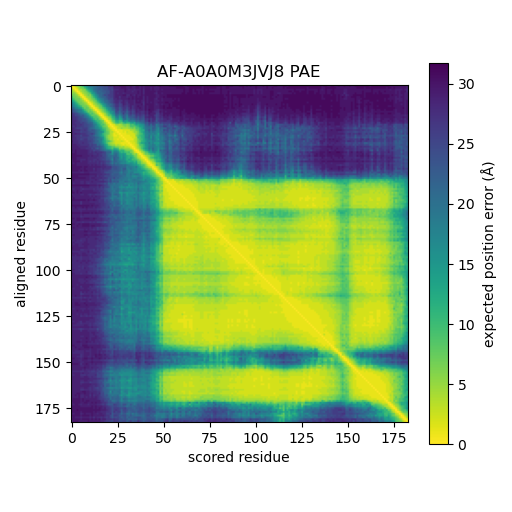GLU A O 1
ATOM 1063 N N . ILE A 1 135 ? -1.317 5.509 9.587 1.00 90.00 135 ILE A N 1
ATOM 1064 C CA . ILE A 1 135 ? -2.756 5.822 9.688 1.00 90.00 135 ILE A CA 1
ATOM 1065 C C . ILE A 1 135 ? -3.535 4.881 10.613 1.00 90.00 135 ILE A C 1
ATOM 1067 O O . ILE A 1 135 ? -4.578 5.265 11.143 1.00 90.00 135 ILE A O 1
ATOM 1071 N N . GLY A 1 136 ? -3.062 3.653 10.828 1.00 90.00 136 GLY A N 1
ATOM 1072 C CA . GLY A 1 136 ? -3.792 2.618 11.558 1.00 90.00 136 GLY A CA 1
ATOM 1073 C C . GLY A 1 136 ? -4.075 2.963 13.026 1.00 90.00 136 GLY A C 1
ATOM 1074 O O . GLY A 1 136 ? -5.228 2.833 13.443 1.00 90.00 136 GLY A O 1
ATOM 1075 N N . PRO A 1 137 ? -3.114 3.507 13.801 1.00 88.56 137 PRO A N 1
ATOM 1076 C CA . PRO A 1 137 ? -3.376 3.994 15.157 1.00 88.56 137 PRO A CA 1
ATOM 1077 C C . PRO A 1 137 ? -4.424 5.118 15.196 1.00 88.56 137 PRO A C 1
ATOM 1079 O O . PRO A 1 137 ? -5.234 5.186 16.119 1.00 88.56 137 PRO A O 1
ATOM 1082 N N . ARG A 1 138 ? -4.465 5.964 14.156 1.00 87.50 138 ARG A N 1
ATOM 1083 C CA . ARG A 1 138 ? -5.445 7.055 14.012 1.00 87.50 138 ARG A CA 1
ATOM 1084 C C . ARG A 1 138 ? -6.848 6.504 13.713 1.00 87.50 138 ARG A C 1
ATOM 1086 O O . ARG A 1 138 ? -7.820 6.940 14.321 1.00 87.50 138 ARG A O 1
ATOM 1093 N N . ILE A 1 139 ? -6.959 5.490 12.846 1.00 86.62 139 ILE A N 1
ATOM 1094 C CA . ILE A 1 139 ? -8.209 4.735 12.634 1.00 86.62 139 ILE A CA 1
ATOM 1095 C C . ILE A 1 139 ? -8.677 4.090 13.946 1.00 86.62 139 ILE A C 1
ATOM 1097 O O . ILE A 1 139 ? -9.851 4.209 14.297 1.00 86.62 139 ILE A O 1
ATOM 1101 N N . ALA A 1 140 ? -7.772 3.433 14.678 1.00 84.75 140 ALA A N 1
ATOM 1102 C CA . ALA A 1 140 ? -8.080 2.748 15.933 1.00 84.75 140 ALA A CA 1
ATOM 1103 C C . ALA A 1 140 ? -8.635 3.711 17.000 1.00 84.75 140 ALA A C 1
ATOM 1105 O O . ALA A 1 140 ? -9.611 3.381 17.677 1.00 84.75 140 ALA A O 1
ATOM 1106 N N . ALA A 1 141 ? -8.069 4.918 17.109 1.00 83.19 141 ALA A N 1
ATOM 1107 C CA . ALA A 1 141 ? -8.591 5.981 17.967 1.00 83.19 141 ALA A CA 1
ATOM 1108 C C . ALA A 1 141 ? -9.994 6.442 17.526 1.00 83.19 141 ALA A C 1
ATOM 1110 O O . ALA A 1 141 ? -10.929 6.414 18.328 1.00 83.19 141 ALA A O 1
ATOM 1111 N N . ASN A 1 142 ? -10.174 6.768 16.241 1.00 80.62 142 ASN A N 1
ATOM 1112 C CA . ASN A 1 142 ? -11.443 7.272 15.699 1.00 80.62 142 ASN A CA 1
ATOM 1113 C C . ASN A 1 142 ? -12.600 6.257 15.792 1.00 80.62 142 ASN A C 1
ATOM 1115 O O . ASN A 1 142 ? -13.763 6.651 15.870 1.00 80.62 142 ASN A O 1
ATOM 1119 N N . GLN A 1 143 ? -12.321 4.945 15.781 1.00 76.81 143 GLN A N 1
ATOM 1120 C CA . GLN A 1 143 ? -13.362 3.938 16.036 1.00 76.81 143 GLN A CA 1
ATOM 1121 C C . GLN A 1 143 ? -13.770 3.878 17.516 1.00 76.81 143 GLN A C 1
ATOM 1123 O O . GLN A 1 143 ? -14.947 3.656 17.799 1.00 76.81 143 GLN A O 1
ATOM 1128 N N . LYS A 1 144 ? -12.853 4.128 18.464 1.00 71.25 144 LYS A N 1
ATOM 1129 C CA . LYS A 1 144 ? -13.180 4.174 19.902 1.00 71.25 144 LYS A CA 1
ATOM 1130 C C . LYS A 1 144 ? -14.073 5.366 20.265 1.00 71.25 144 LYS A C 1
ATOM 1132 O O . LYS A 1 144 ? -14.927 5.219 21.135 1.00 71.25 144 LYS A O 1
ATOM 1137 N N . THR A 1 145 ? -13.943 6.503 19.577 1.00 70.00 145 THR A N 1
ATOM 1138 C CA . THR A 1 145 ? -14.844 7.662 19.748 1.00 70.00 145 THR A CA 1
ATOM 1139 C C . THR A 1 145 ? -16.133 7.576 18.920 1.00 70.00 145 THR A C 1
ATOM 1141 O O . THR A 1 145 ? -17.062 8.342 19.161 1.00 70.00 145 THR A O 1
ATOM 1144 N N . LYS A 1 146 ? -16.228 6.616 17.984 1.00 67.56 146 LYS A N 1
ATOM 1145 C CA . LYS A 1 146 ? -17.303 6.448 16.979 1.00 67.56 146 LYS A CA 1
ATOM 1146 C C . LYS A 1 146 ? -17.450 7.597 15.966 1.00 67.56 146 LYS A C 1
ATOM 1148 O O . LYS A 1 146 ? -18.430 7.616 15.227 1.00 67.56 146 LYS A O 1
ATOM 1153 N N . GLU A 1 147 ? -16.512 8.540 15.901 1.00 57.56 147 GLU A N 1
ATOM 1154 C CA . GLU A 1 147 ? -16.732 9.812 15.193 1.00 57.56 147 GLU A CA 1
ATOM 1155 C C . GLU A 1 147 ? -16.659 9.726 13.660 1.00 57.56 147 GLU A C 1
ATOM 1157 O O . GLU A 1 147 ? -17.292 10.538 12.987 1.00 57.56 147 GLU A O 1
ATOM 1162 N N . LYS A 1 148 ? -15.885 8.792 13.086 1.00 55.56 148 LYS A N 1
ATOM 1163 C CA . LYS A 1 148 ? -15.599 8.759 11.634 1.00 55.56 148 LYS A CA 1
ATOM 1164 C C . LYS A 1 148 ? -15.514 7.354 11.041 1.00 55.56 148 LYS A C 1
ATOM 1166 O O . LYS A 1 148 ? -15.197 6.380 11.723 1.00 55.56 148 LYS A O 1
ATOM 1171 N N . CYS A 1 149 ? -15.729 7.259 9.729 1.00 55.47 149 CYS A N 1
ATOM 1172 C CA . CYS A 1 149 ? -15.412 6.063 8.948 1.00 55.47 149 CYS A CA 1
ATOM 1173 C C . CYS A 1 149 ? -13.877 5.917 8.789 1.00 55.47 149 CYS A C 1
ATOM 1175 O O . CYS A 1 149 ? -13.203 6.936 8.608 1.00 55.47 149 CYS A O 1
ATOM 1177 N N . PRO A 1 150 ? -13.293 4.697 8.787 1.00 56.22 150 PRO A N 1
ATOM 1178 C CA . PRO A 1 150 ? -11.846 4.507 8.602 1.00 56.22 150 PRO A CA 1
ATOM 1179 C C . PRO A 1 1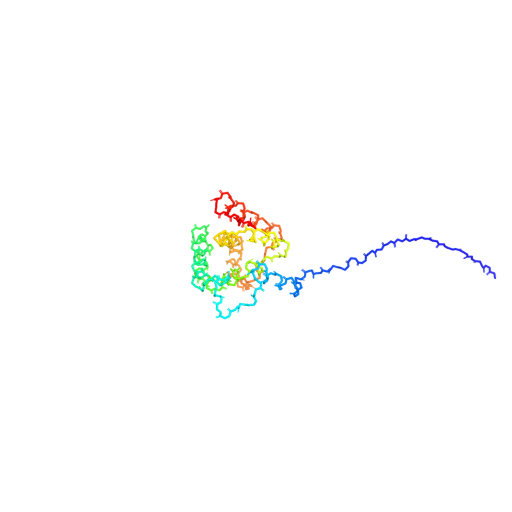50 ? -11.252 5.163 7.342 1.00 56.22 150 PRO A C 1
ATOM 1181 O O . PRO A 1 150 ? -10.073 5.501 7.325 1.00 56.22 150 PRO A O 1
ATOM 1184 N N . SER A 1 151 ? -12.063 5.370 6.300 1.00 53.91 151 SER A N 1
ATOM 1185 C CA . SER A 1 151 ? -11.662 5.946 5.009 1.00 53.91 151 SER A CA 1
ATOM 1186 C C . SER A 1 151 ? -11.405 7.460 5.006 1.00 53.91 151 SER A C 1
ATOM 1188 O O . SER A 1 151 ? -10.966 7.984 3.988 1.00 53.91 151 SER A O 1
ATOM 1190 N N . GLU A 1 152 ? -11.683 8.180 6.098 1.00 61.25 152 GLU A N 1
ATOM 1191 C CA . GLU A 1 152 ? -11.453 9.636 6.186 1.00 61.25 152 GLU A CA 1
ATOM 1192 C C . GLU A 1 152 ? -10.057 10.022 6.704 1.00 61.25 152 GLU A C 1
ATOM 1194 O O . GLU A 1 152 ? -9.692 11.198 6.679 1.00 61.25 152 GLU A O 1
ATOM 1199 N N . VAL A 1 153 ? -9.256 9.061 7.176 1.00 70.06 153 VAL A N 1
ATOM 1200 C CA . VAL A 1 153 ? -7.905 9.333 7.687 1.00 70.06 153 VAL A CA 1
ATOM 1201 C C . VAL A 1 153 ? -6.923 9.475 6.521 1.00 70.06 153 VAL A C 1
ATOM 1203 O O . VAL A 1 153 ? -6.402 8.484 6.013 1.00 70.06 153 VAL A O 1
ATOM 1206 N N . ARG A 1 154 ? -6.654 10.720 6.113 1.00 76.50 154 ARG A N 1
ATOM 1207 C CA . ARG A 1 154 ? -5.584 11.065 5.164 1.00 76.50 154 ARG A CA 1
ATOM 1208 C C . ARG A 1 154 ? -4.292 11.490 5.863 1.00 76.50 154 ARG A C 1
ATOM 1210 O O . ARG A 1 154 ? -4.285 11.852 7.041 1.00 76.50 154 ARG A O 1
ATOM 1217 N N . LEU A 1 155 ? -3.203 11.428 5.105 1.00 85.56 155 LEU A N 1
ATOM 1218 C CA . LEU A 1 155 ? -1.891 11.949 5.471 1.00 85.56 155 LEU A CA 1
ATOM 1219 C C . LEU A 1 155 ? -1.686 13.359 4.903 1.00 85.56 155 LEU A C 1
ATOM 1221 O O . LEU A 1 155 ? -2.511 13.859 4.139 1.00 85.56 155 LEU A O 1
ATOM 1225 N N . THR A 1 156 ? -0.585 14.000 5.293 1.00 89.56 156 THR A N 1
ATOM 1226 C CA . THR A 1 156 ? -0.081 15.205 4.623 1.00 89.56 156 THR A CA 1
ATOM 1227 C C . THR A 1 156 ? 0.894 14.801 3.512 1.00 89.56 156 THR A C 1
ATOM 1229 O O . THR A 1 156 ? 1.509 13.732 3.587 1.00 89.56 156 THR A O 1
ATOM 1232 N N . VAL A 1 157 ? 1.052 15.639 2.484 1.00 88.88 157 VAL A N 1
ATOM 1233 C CA . VAL A 1 157 ? 1.841 15.325 1.273 1.00 88.88 157 VAL A CA 1
ATOM 1234 C C . VAL A 1 157 ? 3.316 15.035 1.599 1.00 88.88 157 VAL A C 1
ATOM 1236 O O . VAL A 1 157 ? 3.958 14.213 0.942 1.00 88.88 157 VAL A O 1
ATOM 1239 N N . GLU A 1 158 ? 3.853 15.629 2.665 1.00 92.38 158 GLU A N 1
ATOM 1240 C CA . GLU A 1 158 ? 5.207 15.378 3.169 1.00 92.38 158 GLU A CA 1
ATOM 1241 C C . GLU A 1 158 ? 5.335 13.970 3.768 1.00 92.38 158 GLU A C 1
ATOM 1243 O O . GLU A 1 158 ? 6.334 13.286 3.543 1.00 92.38 158 GLU A O 1
ATOM 1248 N N . MET A 1 159 ? 4.316 13.505 4.501 1.00 92.50 159 MET A N 1
ATOM 1249 C CA . MET A 1 159 ? 4.293 12.159 5.083 1.00 92.50 159 MET A CA 1
ATOM 1250 C C . MET A 1 159 ? 4.077 11.088 4.004 1.00 92.50 159 MET A C 1
ATOM 1252 O O . MET A 1 159 ? 4.714 10.035 4.045 1.00 92.50 159 MET A O 1
ATOM 1256 N N . GLU A 1 160 ? 3.245 11.369 2.997 1.00 94.25 160 GLU A N 1
ATOM 1257 C CA . GLU A 1 160 ? 3.093 10.519 1.808 1.00 94.25 160 GLU A CA 1
ATOM 1258 C C . GLU A 1 160 ? 4.427 10.364 1.058 1.00 94.25 160 GLU A C 1
ATOM 1260 O O . GLU A 1 160 ? 4.882 9.241 0.816 1.00 94.25 160 GLU A O 1
ATOM 1265 N N . ASN A 1 161 ? 5.114 11.481 0.786 1.00 93.38 161 ASN A N 1
ATOM 1266 C CA . ASN A 1 161 ? 6.461 11.489 0.210 1.00 93.38 161 ASN A CA 1
ATOM 1267 C C . ASN A 1 161 ? 7.476 10.718 1.072 1.00 93.38 161 ASN A C 1
ATOM 1269 O O . ASN A 1 161 ? 8.287 9.963 0.527 1.00 93.38 161 ASN A O 1
ATOM 1273 N N . MET A 1 162 ? 7.440 10.870 2.402 1.00 94.62 162 MET A N 1
ATOM 1274 C CA . MET A 1 162 ? 8.343 10.167 3.324 1.00 94.62 162 MET A CA 1
ATOM 1275 C C . MET A 1 162 ? 8.140 8.647 3.272 1.00 94.62 162 MET A C 1
ATOM 1277 O O . MET A 1 162 ? 9.117 7.900 3.186 1.00 94.62 162 MET A O 1
ATOM 1281 N N . ILE A 1 163 ? 6.886 8.185 3.292 1.00 95.12 163 ILE A N 1
ATOM 1282 C CA . ILE A 1 163 ? 6.529 6.760 3.228 1.00 95.12 163 ILE A CA 1
ATOM 1283 C C . ILE A 1 163 ? 6.984 6.147 1.904 1.00 95.12 163 ILE A C 1
ATOM 1285 O O . ILE A 1 163 ? 7.619 5.090 1.910 1.00 95.12 163 ILE A O 1
ATOM 1289 N N . ILE A 1 164 ? 6.703 6.807 0.779 1.00 94.00 164 ILE A N 1
ATOM 1290 C CA . ILE A 1 164 ? 7.075 6.319 -0.554 1.00 94.00 164 ILE A CA 1
ATOM 1291 C C . ILE A 1 164 ? 8.600 6.282 -0.706 1.00 94.00 164 ILE A C 1
ATOM 1293 O O . ILE A 1 164 ? 9.144 5.242 -1.081 1.00 94.00 164 ILE A O 1
ATOM 1297 N N . THR A 1 165 ? 9.301 7.356 -0.328 1.00 93.50 165 THR A N 1
ATOM 1298 C CA . THR A 1 165 ? 10.771 7.442 -0.414 1.00 93.50 165 THR A CA 1
ATOM 1299 C C . THR A 1 165 ? 11.441 6.355 0.430 1.00 93.50 165 THR A C 1
ATOM 1301 O O . THR A 1 165 ? 12.165 5.523 -0.118 1.00 93.50 165 THR A O 1
ATOM 1304 N N . ARG A 1 166 ? 11.108 6.259 1.728 1.00 93.06 166 ARG A N 1
ATOM 1305 C CA . ARG A 1 166 ? 11.675 5.244 2.635 1.00 93.06 166 ARG A CA 1
ATOM 1306 C C . ARG A 1 166 ? 11.374 3.818 2.171 1.00 93.06 166 ARG A C 1
ATOM 1308 O O . ARG A 1 166 ? 12.211 2.930 2.329 1.00 93.06 166 ARG A O 1
ATOM 1315 N N . SER A 1 167 ? 10.198 3.572 1.593 1.00 93.00 167 SER A N 1
ATOM 1316 C CA . SER A 1 167 ? 9.839 2.246 1.075 1.00 93.00 167 SER A CA 1
ATOM 1317 C C . SER A 1 167 ? 10.660 1.868 -0.159 1.00 93.00 167 SER A C 1
ATOM 1319 O O . SER A 1 167 ? 11.150 0.741 -0.246 1.00 93.00 167 SER A O 1
ATOM 1321 N N . ILE A 1 168 ? 10.858 2.808 -1.089 1.00 90.69 168 ILE A N 1
ATOM 1322 C CA . ILE A 1 168 ? 11.714 2.619 -2.268 1.00 90.69 168 ILE A CA 1
ATOM 1323 C C . ILE A 1 168 ? 13.164 2.362 -1.838 1.00 90.69 168 ILE A C 1
ATOM 1325 O O . ILE A 1 168 ? 13.782 1.418 -2.333 1.00 90.69 168 ILE A O 1
ATOM 1329 N N . GLU A 1 169 ? 13.696 3.136 -0.891 1.00 90.19 169 GLU A N 1
ATOM 1330 C CA . GLU A 1 169 ? 15.040 2.948 -0.323 1.00 90.19 169 GLU A CA 1
ATOM 1331 C C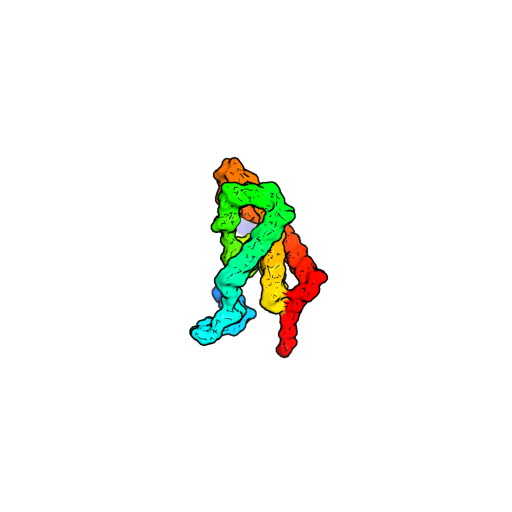 . GLU A 1 169 ? 15.189 1.576 0.348 1.00 90.19 169 GLU A C 1
ATOM 1333 O O . GLU A 1 169 ? 16.137 0.846 0.058 1.00 90.19 169 GLU A O 1
ATOM 1338 N N . THR A 1 170 ? 14.215 1.177 1.173 1.00 87.75 170 THR A N 1
ATOM 1339 C CA . THR A 1 170 ? 14.199 -0.121 1.873 1.00 87.75 170 THR A CA 1
ATOM 1340 C C . THR A 1 170 ? 14.243 -1.292 0.889 1.00 87.75 170 THR A C 1
ATOM 1342 O O . THR A 1 170 ? 15.032 -2.224 1.059 1.00 87.75 170 THR A O 1
ATOM 1345 N N . VAL A 1 171 ? 13.438 -1.251 -0.179 1.00 84.81 171 VAL A N 1
ATOM 1346 C CA . VAL A 1 171 ? 13.453 -2.304 -1.207 1.00 84.81 171 VAL A CA 1
ATOM 1347 C C . VAL A 1 171 ? 14.731 -2.240 -2.053 1.00 84.81 171 VAL A C 1
ATOM 1349 O O . VAL A 1 171 ? 15.272 -3.295 -2.388 1.00 84.81 171 VAL A O 1
ATOM 1352 N N . SER A 1 172 ?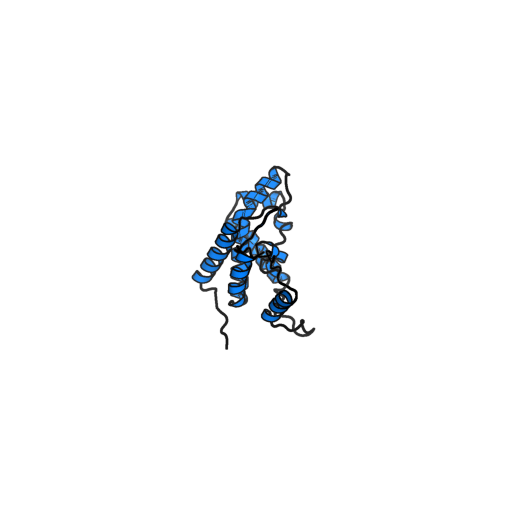 15.269 -1.046 -2.324 1.00 80.62 172 SER A N 1
ATOM 1353 C CA . SER A 1 172 ? 16.540 -0.859 -3.047 1.00 80.62 172 SER A CA 1
ATOM 1354 C C . SER A 1 172 ? 17.713 -1.491 -2.294 1.00 80.62 172 SER A C 1
ATOM 1356 O O . SER A 1 172 ? 18.397 -2.357 -2.837 1.00 80.62 172 SER A O 1
ATOM 1358 N N . GLY A 1 173 ? 17.898 -1.134 -1.018 1.00 71.19 173 GLY A N 1
ATOM 1359 C CA . GLY A 1 173 ? 18.963 -1.671 -0.164 1.00 71.19 173 GLY A CA 1
ATOM 1360 C C . GLY A 1 173 ? 18.846 -3.176 0.099 1.00 71.19 173 GLY A C 1
ATOM 1361 O O . GLY A 1 173 ? 19.847 -3.833 0.364 1.00 71.19 173 GLY A O 1
ATOM 1362 N N . SER A 1 174 ? 17.645 -3.752 -0.034 1.00 67.81 174 SER A N 1
ATOM 1363 C CA . SER A 1 174 ? 17.426 -5.199 0.104 1.00 67.81 174 SER A CA 1
ATOM 1364 C C . SER A 1 174 ? 17.883 -6.043 -1.098 1.00 67.81 174 SER A C 1
ATOM 1366 O O . SER A 1 174 ? 17.742 -7.266 -1.062 1.00 67.81 174 SER A O 1
ATOM 1368 N N . GLY A 1 175 ? 18.346 -5.423 -2.192 1.00 61.06 175 GLY A N 1
ATOM 1369 C CA . GLY A 1 175 ? 18.742 -6.112 -3.431 1.00 61.06 175 GLY A CA 1
ATOM 1370 C C . GLY A 1 175 ? 17.583 -6.720 -4.238 1.00 61.06 175 GLY A C 1
ATOM 1371 O O . GLY A 1 175 ? 17.796 -7.230 -5.334 1.00 61.06 175 GLY A O 1
ATOM 1372 N N . ARG A 1 176 ? 16.342 -6.644 -3.737 1.00 56.94 176 ARG A N 1
ATOM 1373 C CA . ARG A 1 176 ? 15.131 -7.176 -4.397 1.00 56.94 176 ARG A CA 1
ATOM 1374 C C . ARG A 1 176 ? 14.675 -6.339 -5.586 1.00 56.94 176 ARG A C 1
ATOM 1376 O O . ARG A 1 176 ? 13.886 -6.803 -6.406 1.00 56.94 176 ARG A O 1
ATOM 1383 N N . LEU A 1 177 ? 15.180 -5.114 -5.686 1.00 55.94 177 LEU A N 1
ATOM 1384 C CA . LEU A 1 177 ? 14.914 -4.195 -6.781 1.00 55.94 177 LEU A CA 1
ATOM 1385 C C . LEU A 1 177 ? 15.753 -4.571 -8.014 1.00 55.94 177 LEU A C 1
ATOM 1387 O O . LEU A 1 177 ? 16.676 -3.868 -8.420 1.00 55.94 177 LEU A O 1
ATOM 1391 N N . THR A 1 178 ? 15.406 -5.707 -8.620 1.00 53.97 178 THR A N 1
ATOM 1392 C CA . THR A 1 178 ? 15.826 -6.020 -9.986 1.00 53.97 178 THR A CA 1
ATOM 1393 C C . THR A 1 178 ? 15.152 -5.022 -10.923 1.00 53.97 178 THR A C 1
ATOM 1395 O O . THR A 1 178 ? 13.935 -5.050 -11.125 1.00 53.97 178 THR A O 1
ATOM 1398 N N . ALA A 1 179 ? 15.949 -4.103 -11.466 1.00 55.81 179 ALA A N 1
ATOM 1399 C CA . ALA A 1 179 ? 15.521 -3.281 -12.585 1.00 55.81 179 ALA A CA 1
ATOM 1400 C C . ALA A 1 179 ? 15.236 -4.187 -13.790 1.00 55.81 179 ALA A C 1
ATOM 1402 O O . ALA A 1 179 ? 15.924 -5.196 -13.986 1.00 55.81 179 ALA A O 1
ATOM 1403 N N . ARG A 1 180 ? 14.247 -3.832 -14.616 1.00 51.75 180 ARG A N 1
ATOM 1404 C CA . ARG A 1 180 ? 14.122 -4.461 -15.936 1.00 51.75 180 ARG A CA 1
ATOM 1405 C C . ARG A 1 180 ? 15.397 -4.165 -16.727 1.00 51.75 180 ARG A C 1
ATOM 1407 O O . ARG A 1 180 ? 15.850 -3.022 -16.754 1.00 51.75 180 ARG A O 1
ATOM 1414 N N . LYS A 1 181 ? 15.949 -5.174 -17.402 1.00 43.41 181 LYS A N 1
ATOM 1415 C CA . LYS A 1 181 ? 16.767 -4.887 -18.580 1.00 43.41 181 LYS A CA 1
ATOM 1416 C C . LYS A 1 181 ? 15.825 -4.332 -19.641 1.00 43.41 181 LYS A C 1
ATOM 1418 O O . LYS A 1 181 ? 14.824 -4.973 -19.948 1.00 43.41 181 LYS A O 1
ATOM 1423 N N . CYS A 1 182 ? 16.138 -3.151 -20.152 1.00 40.16 182 CYS A N 1
ATOM 1424 C CA . CYS A 1 182 ? 15.716 -2.792 -21.495 1.00 40.16 182 CYS A CA 1
ATOM 1425 C C . CYS A 1 182 ? 16.703 -3.484 -22.438 1.00 40.16 182 CYS A C 1
ATOM 1427 O O . CYS A 1 182 ? 17.908 -3.246 -22.313 1.00 40.16 182 CYS A O 1
ATOM 1429 N N . ASP A 1 183 ? 16.186 -4.358 -23.297 1.00 37.03 183 ASP A N 1
ATOM 1430 C CA . ASP A 1 183 ? 16.900 -4.872 -24.470 1.00 37.03 183 ASP A CA 1
ATOM 1431 C C . ASP A 1 183 ? 16.735 -3.886 -25.648 1.00 37.03 183 ASP A C 1
ATOM 1433 O O . ASP A 1 183 ? 15.684 -3.199 -25.692 1.00 37.03 183 ASP A O 1
#

Solvent-accessible surface area (backbone atoms only — not comparable to full-atom values): 11095 Å² total; per-residue (Å²): 131,83,88,79,90,87,83,89,81,90,82,87,74,84,80,79,70,81,73,77,78,64,77,46,75,68,49,53,50,42,54,50,35,79,66,69,50,61,79,75,49,100,79,60,78,66,85,77,60,68,42,79,64,54,41,46,54,54,42,52,50,37,52,55,50,43,50,75,74,37,56,75,46,35,54,50,30,61,78,67,50,42,67,87,70,53,62,51,57,55,37,58,78,47,76,41,56,89,77,52,59,70,73,51,41,52,62,50,48,61,53,43,71,46,33,34,72,68,24,36,52,52,38,53,50,41,35,53,38,53,48,44,69,66,47,39,53,56,40,48,52,36,55,76,72,66,78,56,65,73,87,73,73,76,80,52,73,67,57,48,37,48,43,50,50,54,27,50,51,54,37,48,77,65,67,56,55,45,60,57,80,83,130

Sequence (183 aa):
MASSSCVTTAQSHDSDTDVSTQPNDVDIVRMIQLSEGRLPSSKDKNCWDLHSQAQLAVSEDVIQKLRHSNEQMTIIFDELSIWNRLPLRFWLRSAAASIFTHEPLYRLWDKICSCTAEGVISILKTILVSFLCEIGPRIAANQKTKEKCPSEVRLTVEMENMIITRSIETVSGSGRLTARKCD

Radius of gyration: 22.99 Å; Cα contacts (8 Å, |Δi|>4): 115; chains: 1; bounding box: 36×90×46 Å

Secondary structure (DSSP, 8-state):
---------------------PPPHHHHHHHHHHTT-S---TT---SS---HHHHHHHHHHHHHHHHHH-HHHHHHHHHTT-GGGS-HHHHHHTTTTTTS-HHHHHHHHHHHHTB-HHHHHHHHHHHHHHHHHHHHHHHHHHHHHT-S-GGG-PPPHHHHHHHHHHHHHHHHHTT---BPPP-

Mean predicted aligned error: 14.26 Å

Nearest PDB structures (foldseek):
  6d0s-assembly1_A  TM=6.925E-01  e=2.626E-01  Homo sapiens
  3qyb-assembly1_A  TM=6.686E-01  e=8.089E-01  Homo sapiens
  2qfz-assembly1_A  TM=7.130E-01  e=1.455E+00  Homo sapiens
  3qye-assembly2_B  TM=6.284E-01  e=7.703E-01  Homo sapiens